Protein AF-A0A953G775-F1 (afdb_monomer_lite)

Secondary structure (DSSP, 8-state):
--SHHHHHHHHHHH----------------------------------------THHHHHTHHHHHHHHHHHHHTT-HHHHHHHHHHHHTS-TT-TTHHHHHHHHHHHHS------------------------------------PPP---------SSPPHHHHHHHHHHHHHHHHHHHHTT-HHHHHHHHHHHHHHHH--TT--HHHHHHHHHHHHHHHHHHHHHIIIIIT-------------------------

Foldseek 3Di:
DPDVVVVVVVVVVPPPPPDDDDDDDDPCPDDDDDDDDDDDPDPPPPPPPPPPDPLVLLVVCLVLLLVLLVLCVVLVCNVVLLCLLVVQLPPCPPQPQQNSNSVSNNVSNPPPPPPV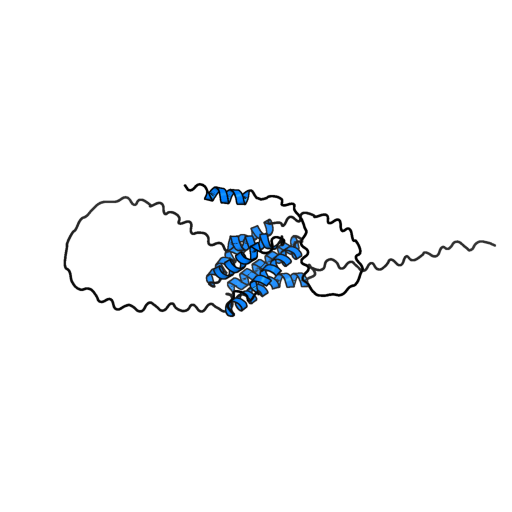PVPPPPPDDDDDDDDDDDDDDDDDDDPPPPPPDPPPPPPPRDLERDPSSLVSLLVSLLSVCVVCLVVVNLVSNVVNLVSVLCSLCDCPPDDPSSNSHSNSSSCSNCVNSVVCVVVCSPPPPPPPPPPPPPPPPDPPPPDPDDD

pLDDT: mean 70.75, std 19.39, range [33.06, 97.62]

Radius of gyration: 32.35 Å; chains: 1; bounding box: 84×87×110 Å

Structure (mmCIF, N/CA/C/O backbone):
data_AF-A0A953G775-F1
#
_entry.id   AF-A0A953G775-F1
#
loop_
_atom_site.group_PDB
_atom_site.id
_atom_site.type_symbol
_atom_site.label_atom_id
_atom_site.label_alt_id
_atom_site.label_comp_id
_atom_site.label_asym_id
_atom_site.label_entity_id
_atom_site.label_seq_id
_atom_site.pdbx_PDB_ins_code
_atom_site.Cartn_x
_atom_site.Cartn_y
_atom_site.Cartn_z
_atom_site.occupancy
_atom_site.B_iso_or_equiv
_atom_site.auth_seq_id
_atom_site.auth_comp_id
_atom_site.auth_asym_id
_atom_site.auth_atom_id
_atom_site.pdbx_PDB_model_num
ATOM 1 N N . MET A 1 1 ? 13.918 23.713 30.321 1.00 42.44 1 MET A N 1
ATOM 2 C CA . MET A 1 1 ? 14.249 22.309 29.985 1.00 42.44 1 MET A CA 1
ATOM 3 C C . MET A 1 1 ? 13.381 21.796 28.823 1.00 42.44 1 MET A C 1
ATOM 5 O O . MET A 1 1 ? 12.500 20.977 29.033 1.00 42.44 1 MET A O 1
ATOM 9 N N . ARG A 1 2 ? 13.557 22.319 27.596 1.00 40.75 2 ARG A N 1
ATOM 10 C CA . ARG A 1 2 ? 12.787 21.920 26.386 1.00 40.75 2 ARG A CA 1
ATOM 11 C C . ARG A 1 2 ? 13.641 21.976 25.103 1.00 40.75 2 ARG A C 1
ATOM 13 O O . ARG A 1 2 ? 13.147 22.291 24.029 1.00 40.75 2 ARG A O 1
ATOM 20 N N . THR A 1 3 ? 14.937 21.704 25.216 1.00 42.00 3 THR A N 1
ATOM 21 C CA . THR A 1 3 ? 15.893 21.760 24.092 1.00 42.00 3 THR A CA 1
ATOM 22 C C . THR A 1 3 ? 16.384 20.388 23.627 1.00 42.00 3 THR A C 1
ATOM 24 O O . THR A 1 3 ? 17.073 20.314 22.614 1.00 42.00 3 THR A O 1
ATOM 27 N N . ASP A 1 4 ? 15.979 19.297 24.284 1.00 38.78 4 ASP A N 1
ATOM 28 C CA . ASP A 1 4 ? 16.533 17.965 23.990 1.00 38.78 4 ASP A CA 1
ATOM 29 C C . ASP A 1 4 ? 15.700 17.144 22.990 1.00 38.78 4 ASP A C 1
ATOM 31 O O . ASP A 1 4 ? 16.244 16.296 22.287 1.00 38.78 4 ASP A O 1
ATOM 35 N N . ALA A 1 5 ? 14.416 17.466 22.792 1.00 41.34 5 ALA A N 1
ATOM 36 C CA . ALA A 1 5 ? 13.583 16.780 21.795 1.00 41.34 5 ALA A CA 1
ATOM 37 C C . ALA A 1 5 ? 13.911 17.183 20.339 1.00 41.34 5 ALA A C 1
ATOM 39 O O . ALA A 1 5 ? 13.780 16.369 19.426 1.00 41.34 5 ALA A O 1
ATOM 40 N N . LEU A 1 6 ? 14.391 18.413 20.105 1.00 39.84 6 LEU A N 1
ATOM 41 C CA . LEU A 1 6 ? 14.792 18.859 18.762 1.00 39.84 6 LEU A CA 1
ATOM 42 C C . LEU A 1 6 ? 16.159 18.305 18.330 1.00 39.84 6 LEU A C 1
ATOM 44 O O . LEU A 1 6 ? 16.376 18.103 17.138 1.00 39.84 6 LEU A O 1
ATOM 48 N N . LYS A 1 7 ? 17.053 17.985 19.276 1.00 41.88 7 LYS A N 1
ATOM 49 C CA . LYS A 1 7 ? 18.339 17.337 18.966 1.00 41.88 7 LYS A CA 1
ATOM 50 C C . LYS A 1 7 ? 18.158 15.875 18.540 1.00 41.88 7 LYS A C 1
ATOM 52 O O . LYS A 1 7 ? 18.857 15.420 17.642 1.00 41.88 7 LYS A O 1
ATOM 57 N N . LEU A 1 8 ? 17.155 15.177 19.078 1.00 41.53 8 LEU A N 1
ATOM 58 C CA . LEU A 1 8 ? 16.806 13.809 18.667 1.00 41.53 8 LEU A CA 1
ATOM 59 C C . LEU A 1 8 ? 16.243 13.732 17.234 1.00 41.53 8 LEU A C 1
ATOM 61 O O . LEU A 1 8 ? 16.543 12.792 16.502 1.00 41.53 8 LEU A O 1
ATOM 65 N N . LEU A 1 9 ? 15.507 14.755 16.790 1.00 41.19 9 LEU A N 1
ATOM 66 C CA . LEU A 1 9 ? 15.005 14.848 15.411 1.00 41.19 9 LEU A CA 1
ATOM 67 C C . LEU A 1 9 ? 16.079 15.305 14.406 1.00 41.19 9 LEU A C 1
ATOM 69 O O . LEU A 1 9 ? 16.041 14.892 13.246 1.00 41.19 9 LEU A O 1
ATOM 73 N N . PHE A 1 10 ? 17.078 16.078 14.844 1.00 41.41 10 PHE A N 1
ATOM 74 C CA . PHE A 1 10 ? 18.224 16.439 14.001 1.00 41.41 10 PHE A CA 1
ATOM 75 C C . PHE A 1 10 ? 19.223 15.272 13.840 1.00 41.41 10 PHE A C 1
ATOM 77 O O . PHE A 1 10 ? 19.755 15.070 12.752 1.00 41.41 10 PHE A O 1
ATOM 84 N N . CYS A 1 11 ? 19.385 14.402 14.847 1.00 36.09 11 CYS A N 1
ATOM 85 C CA . CYS A 1 11 ? 20.187 13.174 14.714 1.00 36.09 11 CYS A CA 1
ATOM 86 C C . CYS A 1 11 ? 19.593 12.154 13.721 1.00 36.09 11 CYS A C 1
ATOM 88 O O . CYS A 1 11 ? 20.338 11.452 13.040 1.00 36.09 11 CYS A O 1
ATOM 90 N N . LEU A 1 12 ? 18.265 12.108 13.556 1.00 38.78 12 LEU A N 1
ATOM 91 C CA . LEU A 1 12 ? 17.605 11.214 12.590 1.00 38.78 12 LEU A CA 1
ATOM 92 C C . LEU A 1 12 ? 17.719 11.675 11.124 1.00 38.78 12 LEU A C 1
ATOM 94 O O . LEU A 1 12 ? 17.449 10.886 10.220 1.00 38.78 12 LEU A O 1
ATOM 98 N N . SER A 1 13 ? 18.136 12.921 10.873 1.00 36.28 13 SER A N 1
ATOM 99 C CA . SER A 1 13 ? 18.383 13.443 9.516 1.00 36.28 13 SER A CA 1
ATOM 100 C C . SER A 1 13 ? 19.864 13.433 9.110 1.00 36.28 13 SER A C 1
ATOM 102 O O . SER A 1 13 ? 20.158 13.548 7.923 1.00 36.28 13 SER A O 1
ATOM 104 N N . ALA A 1 14 ? 20.786 13.195 10.052 1.00 35.97 14 ALA A N 1
ATOM 105 C CA . ALA A 1 14 ? 22.223 13.062 9.786 1.00 35.97 14 ALA A CA 1
ATOM 106 C C . ALA A 1 14 ? 22.707 11.605 9.629 1.00 35.97 14 ALA A C 1
ATOM 108 O O . ALA A 1 14 ? 23.808 11.377 9.135 1.00 35.97 14 ALA A O 1
ATOM 109 N N . LEU A 1 15 ? 21.884 10.600 9.957 1.00 39.25 15 LEU A N 1
ATOM 110 C CA . LEU A 1 15 ? 22.195 9.184 9.718 1.00 39.25 15 LEU A CA 1
ATOM 111 C C . LEU A 1 15 ? 21.725 8.707 8.328 1.00 39.25 15 LEU A C 1
ATOM 113 O O . LEU A 1 15 ? 21.160 7.630 8.169 1.00 39.25 15 LEU A O 1
ATOM 117 N N . CYS A 1 16 ? 22.034 9.490 7.292 1.00 42.50 16 CYS A N 1
ATOM 118 C CA . CYS A 1 16 ? 22.417 8.931 5.993 1.00 42.50 16 CYS A CA 1
ATOM 119 C C . CYS A 1 16 ? 23.867 8.431 6.117 1.00 42.50 16 CYS A C 1
ATOM 121 O O . CYS A 1 16 ? 24.782 8.962 5.494 1.00 42.50 16 CYS A O 1
ATOM 123 N N . VAL A 1 17 ? 24.094 7.433 6.975 1.00 33.06 17 VAL A N 1
ATOM 124 C CA . VAL A 1 17 ? 25.370 6.715 7.019 1.00 33.06 17 VAL A CA 1
ATOM 125 C C . VAL A 1 17 ? 25.321 5.663 5.913 1.00 33.06 17 VAL A C 1
ATOM 127 O O . VAL A 1 17 ? 24.368 4.880 5.870 1.00 33.06 17 VAL A O 1
ATOM 130 N N . PRO A 1 18 ? 26.306 5.610 5.001 1.00 40.19 18 PRO A N 1
ATOM 131 C CA . PRO A 1 18 ? 26.423 4.504 4.069 1.00 40.19 18 PRO A CA 1
ATOM 132 C C . PRO A 1 18 ? 26.849 3.274 4.874 1.00 40.19 18 PRO A C 1
ATOM 134 O O . PRO A 1 18 ? 28.036 3.066 5.112 1.00 40.19 18 PRO A O 1
ATOM 137 N N . ALA A 1 19 ? 25.891 2.464 5.319 1.00 37.97 19 ALA A N 1
ATOM 138 C CA . ALA A 1 19 ? 26.192 1.180 5.931 1.00 37.97 19 ALA A CA 1
ATOM 139 C C . ALA A 1 19 ? 26.750 0.235 4.850 1.00 37.97 19 ALA A C 1
ATOM 141 O O . ALA A 1 19 ? 26.014 -0.419 4.118 1.00 37.97 19 ALA A O 1
ATOM 142 N N . ARG A 1 20 ? 28.083 0.219 4.719 1.00 49.34 20 ARG A N 1
ATOM 143 C CA . ARG A 1 20 ? 28.823 -1.039 4.561 1.00 49.34 20 ARG A CA 1
ATOM 144 C C . ARG A 1 20 ? 28.510 -1.873 5.804 1.00 49.34 20 ARG A C 1
ATOM 146 O O . ARG A 1 20 ? 28.680 -1.318 6.884 1.00 49.34 20 ARG A O 1
ATOM 153 N N . LEU A 1 21 ? 28.106 -3.137 5.651 1.00 37.81 21 LEU A N 1
ATOM 154 C CA . LEU A 1 21 ? 28.566 -4.284 6.456 1.00 37.81 21 LEU A CA 1
ATOM 155 C C . LEU A 1 21 ? 27.693 -5.532 6.220 1.00 37.81 21 LEU A C 1
ATOM 157 O O . LEU A 1 21 ? 26.498 -5.528 6.494 1.00 37.81 21 LEU A O 1
ATOM 161 N N . HIS A 1 22 ? 28.394 -6.576 5.771 1.00 37.50 22 HIS A N 1
ATOM 162 C CA . HIS A 1 22 ? 28.254 -8.002 6.073 1.00 37.50 22 HIS A CA 1
ATOM 163 C C . HIS A 1 22 ? 26.921 -8.711 5.802 1.00 37.50 22 HIS A C 1
ATOM 165 O O . HIS A 1 22 ? 26.005 -8.757 6.623 1.00 37.50 22 HIS A O 1
ATOM 171 N N . ALA A 1 23 ? 26.920 -9.413 4.670 1.00 43.19 23 ALA A N 1
ATOM 172 C CA . ALA A 1 23 ? 26.251 -10.691 4.530 1.00 43.19 23 ALA A CA 1
ATOM 173 C C . ALA A 1 23 ? 26.958 -11.733 5.411 1.00 43.19 23 ALA A C 1
ATOM 175 O O . ALA A 1 23 ? 28.140 -11.979 5.230 1.00 43.19 23 ALA A O 1
ATOM 176 N N . ASP A 1 24 ? 26.223 -12.293 6.365 1.00 38.34 24 ASP A N 1
ATOM 177 C CA . ASP A 1 24 ? 26.317 -13.692 6.790 1.00 38.34 24 ASP A CA 1
ATOM 178 C C . ASP A 1 24 ? 25.058 -13.983 7.607 1.00 38.34 24 ASP A C 1
ATOM 180 O O . ASP A 1 24 ? 24.984 -13.774 8.816 1.00 38.34 24 ASP A O 1
ATOM 184 N N . PHE A 1 25 ? 23.992 -14.389 6.923 1.00 34.81 25 PHE A N 1
ATOM 185 C CA . PHE A 1 25 ? 22.880 -15.048 7.594 1.00 34.81 25 PHE A CA 1
ATOM 186 C C . PHE A 1 25 ? 22.291 -16.068 6.635 1.00 34.81 25 PHE A C 1
ATOM 188 O O . PHE A 1 25 ? 21.530 -15.726 5.732 1.00 34.81 25 PHE A O 1
ATOM 195 N N . ASN A 1 26 ? 22.699 -17.312 6.848 1.00 38.59 26 ASN A N 1
ATOM 196 C CA . ASN A 1 26 ? 22.142 -18.507 6.249 1.00 38.59 26 ASN A CA 1
ATOM 197 C C . ASN A 1 26 ? 20.968 -18.969 7.135 1.00 38.59 26 ASN A C 1
ATOM 199 O O . ASN A 1 26 ? 21.221 -19.471 8.233 1.00 38.59 26 ASN A O 1
ATOM 203 N N . PRO A 1 27 ? 19.691 -18.776 6.746 1.00 41.91 27 PRO A N 1
ATOM 204 C CA . PRO A 1 27 ? 18.583 -19.371 7.469 1.00 41.91 27 PRO A CA 1
ATOM 205 C C . PRO A 1 27 ? 18.453 -20.824 7.008 1.00 41.91 27 PRO A C 1
ATOM 207 O O . PRO A 1 27 ? 17.630 -21.150 6.156 1.00 41.91 27 PRO A O 1
ATOM 210 N N . ASN A 1 28 ? 19.284 -21.700 7.569 1.00 34.06 28 ASN A N 1
ATOM 211 C CA . ASN A 1 28 ? 19.106 -23.137 7.428 1.00 34.06 28 ASN A CA 1
ATOM 212 C C . ASN A 1 28 ? 17.899 -23.540 8.293 1.00 34.06 28 ASN A C 1
ATOM 214 O O . ASN A 1 28 ? 18.032 -23.840 9.480 1.00 34.06 28 ASN A O 1
ATOM 218 N N . PHE A 1 29 ? 16.696 -23.436 7.722 1.00 40.19 29 PHE A N 1
ATOM 219 C CA . PHE A 1 29 ? 15.500 -24.050 8.286 1.00 40.19 29 PHE A CA 1
ATOM 220 C C . PHE A 1 29 ? 15.658 -25.558 8.116 1.00 40.19 29 PHE A C 1
ATOM 222 O O . PHE A 1 29 ? 15.661 -26.065 6.997 1.00 40.19 29 PHE A O 1
ATOM 229 N N . GLY A 1 30 ? 15.845 -26.248 9.241 1.00 41.59 30 GLY A N 1
ATOM 230 C CA . GLY A 1 30 ? 16.015 -27.691 9.286 1.00 41.59 30 GLY A CA 1
ATOM 231 C C . GLY A 1 30 ? 14.899 -28.405 8.532 1.00 41.59 30 GLY A C 1
ATOM 232 O O . GLY A 1 30 ? 13.722 -28.309 8.873 1.00 41.59 30 GLY A O 1
ATOM 233 N N . SER A 1 31 ? 15.290 -29.128 7.496 1.00 42.75 31 SER A N 1
ATOM 234 C CA . SER A 1 31 ? 14.558 -30.273 6.982 1.00 42.75 31 SER A CA 1
ATOM 235 C C . SER A 1 31 ? 15.590 -31.364 6.771 1.00 42.75 31 SER A C 1
ATOM 237 O O . SER A 1 31 ? 16.603 -31.165 6.099 1.00 42.75 31 SER A O 1
ATOM 239 N N . ASP A 1 32 ? 15.369 -32.464 7.474 1.00 43.72 32 ASP A N 1
ATOM 240 C CA . ASP A 1 32 ? 16.229 -33.627 7.533 1.00 43.72 32 ASP A CA 1
ATOM 241 C C . ASP A 1 32 ? 16.656 -34.146 6.150 1.00 43.72 32 ASP A C 1
ATOM 243 O O . ASP A 1 32 ? 15.847 -34.334 5.248 1.00 43.72 32 ASP A O 1
ATOM 247 N N . GLN A 1 33 ? 17.964 -34.399 6.058 1.00 47.88 33 GLN A N 1
ATOM 248 C CA . GLN A 1 33 ? 18.637 -35.478 5.329 1.00 47.88 33 GLN A CA 1
ATOM 249 C C . GLN A 1 33 ? 18.151 -35.820 3.912 1.00 47.88 33 GLN A C 1
ATOM 251 O O . GLN A 1 33 ? 17.272 -36.649 3.737 1.00 47.88 33 GLN A O 1
ATOM 256 N N . HIS A 1 34 ? 18.925 -35.395 2.909 1.00 46.25 34 HIS A N 1
ATOM 257 C CA . HIS A 1 34 ? 19.472 -36.345 1.934 1.00 46.25 34 HIS A CA 1
ATOM 258 C C . HIS A 1 34 ? 20.877 -35.913 1.504 1.00 46.25 34 HIS A C 1
ATOM 260 O O . HIS A 1 34 ? 21.096 -34.825 0.975 1.00 46.25 34 HIS A O 1
ATOM 266 N N . ALA A 1 35 ? 21.842 -36.788 1.785 1.00 49.84 35 ALA A N 1
ATOM 267 C CA . ALA A 1 35 ? 23.227 -36.669 1.368 1.00 49.84 35 ALA A CA 1
ATOM 268 C C . ALA A 1 35 ? 23.335 -36.813 -0.158 1.00 49.84 35 ALA A C 1
ATOM 270 O O . ALA A 1 35 ? 22.948 -37.834 -0.722 1.00 49.84 35 ALA A O 1
ATOM 271 N N . GLY A 1 36 ? 23.898 -35.800 -0.809 1.00 47.09 36 GLY A N 1
ATOM 272 C CA . GLY A 1 36 ? 24.260 -35.815 -2.222 1.00 47.09 36 GLY A CA 1
ATOM 273 C C . GLY A 1 36 ? 25.387 -34.820 -2.448 1.00 47.09 36 GLY A C 1
ATOM 274 O O . GLY A 1 36 ? 25.152 -33.625 -2.590 1.00 47.09 36 GLY A O 1
ATOM 275 N N . ALA A 1 37 ? 26.620 -35.316 -2.378 1.00 50.59 37 ALA A N 1
ATOM 276 C CA . ALA A 1 37 ? 27.842 -34.547 -2.540 1.00 50.59 37 ALA A CA 1
ATOM 277 C C . ALA A 1 37 ? 27.967 -33.992 -3.969 1.00 50.59 37 ALA A C 1
ATOM 279 O O . ALA A 1 37 ? 27.856 -34.733 -4.942 1.00 50.59 37 ALA A O 1
ATOM 280 N N . GLY A 1 38 ? 28.233 -32.690 -4.072 1.00 46.88 38 GLY A N 1
ATOM 281 C CA . GLY A 1 38 ? 28.454 -31.994 -5.338 1.00 46.88 38 GLY A CA 1
ATOM 282 C C . GLY A 1 38 ? 28.538 -30.480 -5.158 1.00 46.88 38 GLY A C 1
ATOM 283 O O . GLY A 1 38 ? 27.823 -29.744 -5.825 1.00 46.88 38 GLY A O 1
ATOM 284 N N . GLN A 1 39 ? 29.358 -29.998 -4.216 1.00 45.75 39 GLN A N 1
ATOM 285 C CA . GLN A 1 39 ? 29.624 -28.562 -4.079 1.00 45.75 39 GLN A CA 1
ATOM 286 C C . GLN A 1 39 ? 30.555 -28.107 -5.209 1.00 45.75 39 GLN A C 1
ATOM 288 O O . GLN A 1 39 ? 31.775 -28.195 -5.103 1.00 45.75 39 GLN A O 1
ATOM 293 N N . SER A 1 40 ? 29.968 -27.622 -6.305 1.00 44.22 40 SER A N 1
ATOM 294 C CA . SER A 1 40 ? 30.677 -26.799 -7.281 1.00 44.22 40 SER A CA 1
ATOM 295 C C . SER A 1 40 ? 30.957 -25.438 -6.650 1.00 44.22 40 SER A C 1
ATOM 297 O O . SER A 1 40 ? 30.044 -24.644 -6.413 1.00 44.22 40 SER A O 1
ATOM 299 N N . GLN A 1 41 ? 32.227 -25.198 -6.359 1.00 47.44 41 GLN A N 1
ATOM 300 C CA . GLN A 1 41 ? 32.770 -23.930 -5.901 1.00 47.44 41 GLN A CA 1
ATOM 301 C C . GLN A 1 41 ? 32.684 -22.915 -7.053 1.00 47.44 41 GLN A C 1
ATOM 303 O O . GLN A 1 41 ? 33.598 -22.778 -7.857 1.00 47.44 41 GLN A O 1
ATOM 308 N N . PHE A 1 42 ? 31.528 -22.264 -7.193 1.00 42.88 42 PHE A N 1
ATOM 309 C CA . PHE A 1 42 ? 31.386 -21.070 -8.019 1.00 42.88 42 PHE A CA 1
ATOM 310 C C . PHE A 1 42 ? 31.806 -19.883 -7.153 1.00 42.88 42 PHE A C 1
ATOM 312 O O . PHE A 1 42 ? 31.019 -19.399 -6.336 1.00 42.88 42 PHE A O 1
ATOM 319 N N . ASP A 1 43 ? 33.048 -19.429 -7.322 1.00 41.72 43 ASP A N 1
ATOM 320 C CA . ASP A 1 43 ? 33.517 -18.133 -6.831 1.00 41.72 43 ASP A CA 1
ATOM 321 C C . ASP A 1 43 ? 32.739 -17.025 -7.562 1.00 41.72 43 ASP A C 1
ATOM 323 O O . ASP A 1 43 ? 33.182 -16.435 -8.545 1.00 41.72 43 ASP A O 1
ATOM 327 N N . SER A 1 44 ? 31.504 -16.786 -7.117 1.00 47.78 44 SER A N 1
ATOM 328 C CA . SER A 1 44 ? 30.709 -15.637 -7.531 1.00 47.78 44 SER A CA 1
ATOM 329 C C . SER A 1 44 ? 31.254 -14.420 -6.804 1.00 47.78 44 SER A C 1
ATOM 331 O O . SER A 1 44 ? 30.822 -14.078 -5.704 1.00 47.78 44 SER A O 1
ATOM 333 N N . GLU A 1 45 ? 32.230 -13.772 -7.433 1.00 51.94 45 GLU A N 1
ATOM 334 C CA . GLU A 1 45 ? 32.683 -12.429 -7.099 1.00 51.94 45 GLU A CA 1
ATOM 335 C C . GLU A 1 45 ? 31.497 -11.467 -7.312 1.00 51.94 45 GLU A C 1
ATOM 337 O O . GLU A 1 45 ? 31.308 -10.854 -8.365 1.00 51.94 45 GLU A O 1
ATOM 342 N N . HIS A 1 46 ? 30.600 -11.415 -6.323 1.00 47.66 46 HIS A N 1
ATOM 343 C CA . HIS A 1 46 ? 29.445 -10.534 -6.312 1.00 47.66 46 HIS A CA 1
ATOM 344 C C . HIS A 1 46 ? 29.945 -9.096 -6.214 1.00 47.66 46 HIS A C 1
ATOM 346 O O . HIS A 1 46 ? 30.144 -8.543 -5.133 1.00 47.66 46 HIS A O 1
ATOM 352 N N . VAL A 1 47 ? 30.124 -8.464 -7.371 1.00 50.53 47 VAL A N 1
ATOM 353 C CA . VAL A 1 47 ? 30.218 -7.012 -7.475 1.00 50.53 47 VAL A CA 1
ATOM 354 C C . VAL A 1 47 ? 28.889 -6.450 -6.968 1.00 50.53 47 VAL A C 1
ATOM 356 O O . VAL A 1 47 ? 27.921 -6.336 -7.723 1.00 50.53 47 VAL A O 1
ATOM 359 N N . GLU A 1 48 ? 28.826 -6.125 -5.673 1.00 54.62 48 GLU A N 1
ATOM 360 C CA . GLU A 1 48 ? 27.715 -5.419 -5.034 1.00 54.62 48 GLU A CA 1
ATOM 361 C C . GLU A 1 48 ? 27.567 -4.036 -5.680 1.00 54.62 48 GLU A C 1
ATOM 363 O O . GLU A 1 48 ? 28.048 -3.004 -5.196 1.00 54.62 48 GLU A O 1
ATOM 368 N N . LYS A 1 49 ? 26.884 -3.984 -6.823 1.00 59.00 49 LYS A N 1
ATOM 369 C CA . LYS A 1 49 ? 26.416 -2.725 -7.382 1.00 59.00 49 LYS A CA 1
ATOM 370 C C . LYS A 1 49 ? 25.411 -2.169 -6.384 1.00 59.00 49 LYS A C 1
ATOM 372 O O . LYS A 1 49 ? 24.329 -2.718 -6.213 1.00 59.00 49 LYS A O 1
ATOM 377 N N . LYS A 1 50 ? 25.771 -1.070 -5.715 1.00 61.84 50 LYS A N 1
ATOM 378 C CA . LYS A 1 50 ? 24.869 -0.319 -4.832 1.00 61.84 50 LYS A CA 1
ATOM 379 C C . LYS A 1 50 ? 23.649 0.137 -5.632 1.00 61.84 50 LYS A C 1
ATOM 381 O O . LYS A 1 50 ? 23.675 1.200 -6.256 1.00 61.84 50 LYS A O 1
ATOM 386 N N . VAL A 1 51 ? 22.584 -0.659 -5.613 1.00 59.66 51 VAL A N 1
ATOM 387 C CA . VAL A 1 51 ? 21.305 -0.306 -6.226 1.00 59.66 51 VAL A CA 1
ATOM 388 C C . VAL A 1 51 ? 20.723 0.843 -5.412 1.00 59.66 51 VAL A C 1
ATOM 390 O O . VAL A 1 51 ? 20.218 0.670 -4.304 1.00 59.66 51 VAL A O 1
ATOM 393 N N . LYS A 1 52 ? 20.842 2.064 -5.936 1.00 64.12 52 LYS A N 1
ATOM 394 C CA . LYS A 1 52 ? 20.201 3.234 -5.336 1.00 64.12 52 LYS A CA 1
ATOM 395 C C . LYS A 1 52 ? 18.709 3.144 -5.636 1.00 64.12 52 LYS A C 1
ATOM 397 O O . LYS A 1 52 ? 18.278 3.462 -6.744 1.00 64.12 52 LYS A O 1
ATOM 402 N N . PHE A 1 53 ? 17.921 2.737 -4.643 1.00 65.19 53 PHE A N 1
ATOM 403 C CA . PHE A 1 53 ? 16.471 2.873 -4.718 1.00 65.19 53 PHE A CA 1
ATOM 404 C C . PHE A 1 53 ? 16.144 4.350 -4.945 1.00 65.19 53 PHE A C 1
ATOM 406 O O . PHE A 1 53 ? 16.501 5.209 -4.128 1.00 65.19 53 PHE A O 1
ATOM 413 N N . LYS A 1 54 ? 15.503 4.679 -6.072 1.00 66.25 54 LYS A N 1
ATOM 414 C CA . LYS A 1 54 ? 15.108 6.059 -6.359 1.00 66.25 54 LYS A CA 1
ATOM 415 C C . LYS A 1 54 ? 13.908 6.382 -5.473 1.00 66.25 54 LYS A C 1
ATOM 417 O O . LYS A 1 54 ? 12.766 6.328 -5.912 1.00 66.25 54 LYS A O 1
ATOM 422 N N . SER A 1 55 ? 14.187 6.791 -4.232 1.00 66.12 55 SER A N 1
ATOM 423 C CA . SER A 1 55 ? 13.211 7.333 -3.264 1.00 66.12 55 SER A CA 1
ATOM 424 C C . SER A 1 55 ? 12.274 8.385 -3.891 1.00 66.12 55 SER A C 1
ATOM 426 O O . SER A 1 55 ? 11.123 8.547 -3.491 1.00 66.12 55 SER A O 1
ATOM 428 N N . VAL A 1 56 ? 12.744 9.032 -4.961 1.00 67.94 56 VAL A N 1
ATOM 429 C CA . VAL A 1 56 ? 11.999 9.951 -5.823 1.00 67.94 56 VAL A CA 1
ATOM 430 C C . VAL A 1 56 ? 10.651 9.394 -6.306 1.00 67.94 56 VAL A C 1
ATOM 432 O O . VAL A 1 56 ? 9.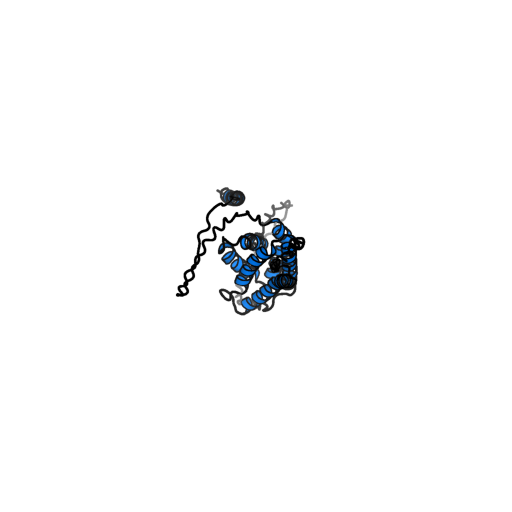715 10.178 -6.419 1.00 67.94 56 VAL A O 1
ATOM 435 N N . MET A 1 57 ? 10.512 8.094 -6.596 1.00 74.94 57 MET A N 1
ATOM 436 C CA . MET A 1 57 ? 9.238 7.552 -7.103 1.00 74.94 57 MET A CA 1
ATOM 437 C C . MET A 1 57 ? 8.154 7.566 -6.027 1.00 74.94 57 MET A C 1
ATOM 439 O O . MET A 1 57 ? 7.074 8.115 -6.224 1.00 74.94 57 MET A O 1
ATOM 443 N N . ILE A 1 58 ? 8.484 7.050 -4.846 1.00 76.62 58 ILE A N 1
ATOM 444 C CA . ILE A 1 58 ? 7.538 6.955 -3.736 1.00 76.62 58 ILE A CA 1
ATOM 445 C C . ILE A 1 58 ? 7.226 8.346 -3.164 1.00 76.62 58 ILE A C 1
ATOM 447 O O . ILE A 1 58 ? 6.079 8.638 -2.830 1.00 76.62 58 ILE A O 1
ATOM 451 N N . GLY A 1 59 ? 8.212 9.251 -3.142 1.00 79.69 59 GLY A N 1
ATOM 452 C CA . GLY A 1 59 ? 8.009 10.635 -2.709 1.00 79.69 59 GLY A CA 1
ATOM 453 C C . GLY A 1 59 ? 6.970 11.398 -3.541 1.00 79.69 59 GLY A C 1
ATOM 454 O O . GLY A 1 59 ? 6.192 12.167 -2.979 1.00 79.69 59 GLY A O 1
ATOM 455 N N . ARG A 1 60 ? 6.895 11.155 -4.860 1.00 85.31 60 ARG A N 1
ATOM 456 C CA . ARG A 1 60 ? 5.895 11.799 -5.738 1.00 85.31 60 ARG A CA 1
ATOM 457 C C . ARG A 1 60 ? 4.462 11.369 -5.432 1.00 85.31 60 ARG A C 1
ATOM 459 O O . ARG A 1 60 ? 3.545 12.139 -5.682 1.00 85.31 60 ARG A O 1
ATOM 466 N N . ARG A 1 61 ? 4.277 10.167 -4.883 1.00 87.44 61 ARG A N 1
ATOM 467 C CA . ARG A 1 61 ? 2.963 9.580 -4.573 1.00 87.44 61 ARG A CA 1
ATOM 468 C C . ARG A 1 61 ? 2.508 9.845 -3.143 1.00 87.44 61 ARG A C 1
ATOM 470 O O . ARG A 1 61 ? 1.476 9.338 -2.721 1.00 87.44 61 ARG A O 1
ATOM 477 N N . HIS A 1 62 ? 3.242 10.657 -2.380 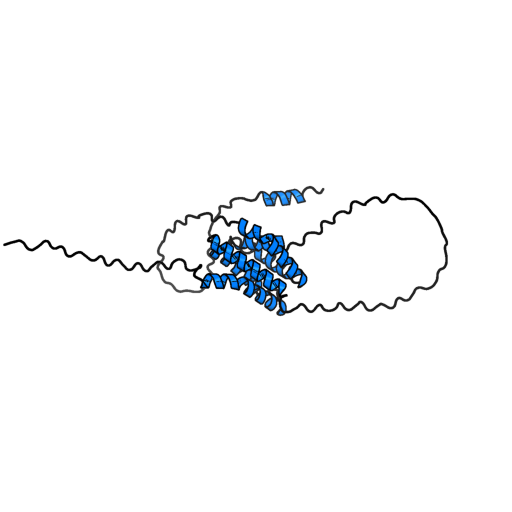1.00 89.12 62 HIS A N 1
ATOM 478 C CA . HIS A 1 62 ? 2.894 10.954 -0.991 1.00 89.12 62 HIS A CA 1
ATOM 479 C C . HIS A 1 62 ? 1.467 11.514 -0.842 1.00 89.12 62 HIS A C 1
ATOM 481 O O . HIS A 1 62 ? 0.772 11.166 0.109 1.00 89.12 62 HIS A O 1
ATOM 487 N N . SER A 1 63 ? 0.999 12.351 -1.777 1.00 90.56 63 SER A N 1
ATOM 488 C CA . SER A 1 63 ? -0.387 12.847 -1.777 1.00 90.56 63 SER A CA 1
ATOM 489 C C . SER A 1 63 ? -1.415 11.724 -1.874 1.00 90.56 63 SER A C 1
ATOM 491 O O . SER A 1 63 ? -2.430 11.780 -1.183 1.00 90.56 63 SER A O 1
ATOM 493 N N . ASP A 1 64 ? -1.134 10.707 -2.686 1.00 91.00 64 ASP A N 1
ATOM 494 C CA . ASP A 1 64 ? -2.029 9.581 -2.943 1.00 91.00 64 ASP A CA 1
ATOM 495 C C . ASP A 1 64 ? -2.107 8.681 -1.706 1.00 91.00 64 ASP A C 1
ATOM 497 O O . ASP A 1 64 ? -3.202 8.330 -1.272 1.00 91.00 64 ASP A O 1
ATOM 501 N N . PHE A 1 65 ? -0.965 8.418 -1.054 1.00 90.44 65 PHE A N 1
ATOM 502 C CA . PHE A 1 65 ? -0.940 7.736 0.243 1.00 90.44 65 PHE A CA 1
ATOM 503 C C . PHE A 1 65 ? -1.726 8.511 1.308 1.00 90.44 65 PHE A C 1
ATOM 505 O O . PHE A 1 65 ? -2.535 7.921 2.014 1.00 90.44 65 PHE A O 1
ATOM 512 N N . VAL A 1 66 ? -1.554 9.836 1.410 1.00 91.25 66 VAL A N 1
ATOM 513 C CA . VAL A 1 66 ? -2.305 10.658 2.383 1.00 91.25 66 VAL A CA 1
ATOM 514 C C . VAL A 1 66 ? -3.805 10.582 2.117 1.00 91.25 66 VAL A C 1
ATOM 516 O O . VAL A 1 66 ? -4.606 10.515 3.048 1.00 91.25 66 VAL A O 1
ATOM 519 N N . ALA A 1 67 ? -4.194 10.627 0.847 1.00 91.50 67 ALA A N 1
ATOM 520 C CA . ALA A 1 67 ? -5.586 10.571 0.452 1.00 91.50 67 ALA A CA 1
ATOM 521 C C . ALA A 1 67 ? -6.186 9.181 0.757 1.00 91.50 67 ALA A C 1
ATOM 523 O O . ALA A 1 67 ? -7.295 9.109 1.283 1.00 91.50 67 ALA A O 1
ATOM 524 N N . LEU A 1 68 ? -5.425 8.104 0.544 1.00 91.44 68 LEU A N 1
ATOM 525 C CA . LEU A 1 68 ? -5.810 6.744 0.921 1.00 91.44 68 LEU A CA 1
ATOM 526 C C . LEU A 1 68 ? -5.945 6.574 2.442 1.00 91.44 68 LEU A C 1
ATOM 528 O O . LEU A 1 68 ? -6.953 6.047 2.904 1.00 91.44 68 LEU A O 1
ATOM 532 N N . CYS A 1 69 ? -4.992 7.076 3.234 1.00 91.38 69 CYS A N 1
ATOM 533 C CA . CYS A 1 69 ? -5.074 7.038 4.699 1.00 91.38 69 CYS A CA 1
ATOM 534 C C . CYS A 1 69 ? -6.329 7.763 5.216 1.00 91.38 69 CYS A C 1
ATOM 536 O O . CYS A 1 69 ? -6.993 7.275 6.125 1.00 91.38 69 CYS A O 1
ATOM 538 N N . LYS A 1 70 ? -6.702 8.899 4.608 1.00 91.31 70 LYS A N 1
ATOM 539 C CA . LYS A 1 70 ? -7.952 9.602 4.942 1.00 91.31 70 LYS A CA 1
ATOM 540 C C . LYS A 1 70 ? -9.193 8.781 4.605 1.00 91.31 70 LYS A C 1
ATOM 542 O O . LYS A 1 70 ? -10.132 8.785 5.388 1.00 91.31 70 LYS A O 1
ATOM 547 N N . ALA A 1 71 ? -9.210 8.096 3.463 1.00 90.12 71 ALA A N 1
ATOM 548 C CA . ALA A 1 71 ? -10.334 7.241 3.089 1.00 90.12 71 ALA A CA 1
ATOM 549 C C . ALA A 1 71 ? -10.483 6.057 4.063 1.00 90.12 71 ALA A C 1
ATOM 551 O O . ALA A 1 71 ? -11.577 5.781 4.533 1.00 90.12 71 ALA A O 1
ATOM 552 N N . LEU A 1 72 ? -9.372 5.438 4.469 1.00 89.38 72 LEU A N 1
ATOM 553 C CA . LEU A 1 72 ? -9.360 4.376 5.485 1.00 89.38 72 LEU A CA 1
ATOM 554 C C . LEU A 1 72 ? -9.789 4.858 6.878 1.00 89.38 72 LEU A C 1
ATOM 556 O O . LEU A 1 72 ? -10.371 4.097 7.652 1.00 89.38 72 LEU A O 1
ATOM 560 N N . GLN A 1 73 ? -9.512 6.122 7.199 1.00 89.81 73 GLN A N 1
ATOM 561 C CA . GLN A 1 73 ? -9.974 6.748 8.435 1.00 89.81 73 GLN A CA 1
ATOM 562 C C . GLN A 1 73 ? -11.498 6.925 8.446 1.00 89.81 73 GLN A C 1
ATOM 564 O O . GLN A 1 73 ? -12.117 6.734 9.490 1.00 89.81 73 GLN A O 1
ATOM 569 N N . LEU A 1 74 ? -12.116 7.230 7.298 1.00 87.81 74 LEU A N 1
ATOM 570 C CA . LEU A 1 74 ? -13.581 7.269 7.178 1.00 87.81 74 LEU A CA 1
ATOM 571 C C . LEU A 1 74 ? -14.210 5.890 7.432 1.00 87.81 74 LEU A C 1
ATOM 573 O O . LEU A 1 74 ? -15.288 5.816 8.015 1.00 87.81 74 LEU A O 1
ATOM 577 N N . ASP A 1 75 ? -13.499 4.815 7.087 1.00 85.00 75 ASP A N 1
ATOM 578 C CA . ASP A 1 75 ? -13.912 3.433 7.361 1.00 85.00 75 ASP A CA 1
ATOM 579 C C . ASP A 1 75 ? -13.632 2.994 8.820 1.00 85.00 75 ASP A C 1
ATOM 581 O O . ASP A 1 75 ? -14.016 1.895 9.230 1.00 85.00 75 ASP A O 1
ATOM 585 N N . GLY A 1 76 ? -12.960 3.824 9.632 1.00 86.00 76 GLY A N 1
ATOM 586 C CA . GLY A 1 76 ? -12.592 3.502 11.018 1.00 86.00 76 GLY A CA 1
ATOM 587 C C . GLY A 1 76 ? -11.583 2.351 11.133 1.00 86.00 76 GLY A C 1
ATOM 588 O O . GLY A 1 76 ? -11.642 1.546 12.075 1.00 86.00 76 GLY A O 1
ATOM 589 N N . ARG A 1 77 ? -10.702 2.221 10.132 1.00 84.81 77 ARG A N 1
ATOM 590 C CA . ARG A 1 77 ? -9.693 1.150 10.006 1.00 84.81 77 ARG A CA 1
ATOM 591 C C . ARG A 1 77 ? -8.252 1.673 9.958 1.00 84.81 77 ARG A C 1
ATOM 593 O O . ARG A 1 77 ? -7.324 0.872 9.866 1.00 84.81 77 ARG A O 1
ATOM 600 N N . ASP A 1 78 ? -8.041 2.984 10.032 1.00 84.38 78 ASP A N 1
ATOM 601 C CA . ASP A 1 78 ? -6.719 3.614 9.944 1.00 84.38 78 ASP A CA 1
ATOM 602 C C . ASP A 1 78 ? -5.780 3.192 11.080 1.00 84.38 78 ASP A C 1
ATOM 604 O O . ASP A 1 78 ? -4.632 2.839 10.815 1.00 84.38 78 ASP A O 1
ATOM 608 N N . GLU A 1 79 ? -6.264 3.149 12.323 1.00 83.00 79 GLU A N 1
ATOM 609 C CA . GLU A 1 79 ? -5.447 2.747 13.478 1.00 83.00 79 GLU A CA 1
ATOM 610 C C . GLU A 1 79 ? -4.967 1.295 13.372 1.00 83.00 79 GLU A C 1
ATOM 612 O O . GLU A 1 79 ? -3.785 1.010 13.576 1.00 83.00 79 GLU A O 1
ATOM 617 N N . ALA A 1 80 ? -5.868 0.381 12.997 1.00 81.56 80 ALA A N 1
ATOM 618 C CA . ALA A 1 80 ? -5.546 -1.034 12.834 1.00 81.56 80 ALA A CA 1
ATOM 619 C C . ALA A 1 80 ? -4.504 -1.234 11.728 1.00 81.56 80 ALA A C 1
ATOM 621 O O . ALA A 1 80 ? -3.542 -1.980 11.913 1.00 81.56 80 ALA A O 1
ATOM 622 N N . LEU A 1 81 ? -4.649 -0.527 10.604 1.00 80.81 81 LEU A N 1
ATOM 623 C CA . LEU A 1 81 ? -3.670 -0.592 9.528 1.00 80.81 81 LEU A CA 1
ATOM 624 C C . LEU A 1 81 ? -2.332 0.044 9.925 1.00 80.81 81 LEU A C 1
ATOM 626 O O . LEU A 1 81 ? -1.284 -0.513 9.606 1.00 80.81 81 LEU A O 1
ATOM 630 N N . SER A 1 82 ? -2.339 1.177 10.633 1.00 81.25 82 SER A N 1
ATOM 631 C CA . SER A 1 82 ? -1.109 1.831 11.093 1.00 81.25 82 SER A CA 1
ATOM 632 C C . SER A 1 82 ? -0.325 0.928 12.041 1.00 81.25 82 SER A C 1
ATOM 634 O O . SER A 1 82 ? 0.872 0.745 11.845 1.00 81.25 82 SER A O 1
ATOM 636 N N . LEU A 1 83 ? -0.996 0.303 13.013 1.00 82.25 83 LEU A N 1
ATOM 637 C CA . LEU A 1 83 ? -0.377 -0.658 13.932 1.00 82.25 83 LEU A CA 1
ATOM 638 C C . LEU A 1 83 ? 0.196 -1.863 13.186 1.00 82.25 83 LEU A C 1
ATOM 640 O O . LEU A 1 83 ? 1.324 -2.283 13.448 1.00 82.25 83 LEU A O 1
ATOM 644 N N . LEU A 1 84 ? -0.565 -2.395 12.227 1.00 78.75 84 LEU A N 1
ATOM 645 C CA . LEU A 1 84 ? -0.151 -3.521 11.400 1.00 78.75 84 LEU A CA 1
ATOM 646 C C . LEU A 1 84 ? 1.105 -3.182 10.580 1.00 78.75 84 LEU A C 1
ATOM 648 O O . LEU A 1 84 ? 2.011 -4.006 10.459 1.00 78.75 84 LEU A O 1
ATOM 652 N N . MET A 1 85 ? 1.181 -1.970 10.031 1.00 77.56 85 MET A N 1
ATOM 653 C CA . MET A 1 85 ? 2.336 -1.523 9.255 1.00 77.56 85 MET A CA 1
ATOM 654 C C . MET A 1 85 ? 3.533 -1.207 10.152 1.00 77.56 85 MET A C 1
ATOM 656 O O . MET A 1 85 ? 4.630 -1.669 9.854 1.00 77.56 85 MET A O 1
ATOM 660 N N . ASP A 1 86 ? 3.348 -0.510 11.273 1.00 77.81 86 ASP A N 1
ATOM 661 C CA . ASP A 1 86 ? 4.433 -0.178 12.205 1.00 77.81 86 ASP A CA 1
ATOM 662 C C . ASP A 1 86 ? 5.062 -1.434 12.821 1.00 77.81 86 ASP A C 1
ATOM 664 O O . ASP A 1 86 ? 6.286 -1.537 12.902 1.00 77.81 86 ASP A O 1
ATOM 668 N N . ALA A 1 87 ? 4.253 -2.438 13.175 1.00 75.81 87 ALA A N 1
ATOM 669 C CA . ALA A 1 87 ? 4.749 -3.699 13.724 1.00 75.81 87 ALA A CA 1
ATOM 670 C C . ALA A 1 87 ? 5.613 -4.496 12.730 1.00 75.81 87 ALA A C 1
ATOM 672 O O . ALA A 1 87 ? 6.426 -5.321 13.148 1.00 75.81 87 ALA A O 1
ATOM 673 N N . ASN A 1 88 ? 5.439 -4.280 11.423 1.00 69.56 88 ASN A N 1
ATOM 674 C CA . ASN A 1 88 ? 6.100 -5.068 10.382 1.00 69.56 88 ASN A CA 1
ATOM 675 C C . ASN A 1 88 ? 7.132 -4.275 9.565 1.00 69.56 88 ASN A C 1
ATOM 677 O O . ASN A 1 88 ? 8.052 -4.879 9.017 1.00 69.56 88 ASN A O 1
ATOM 681 N N . ALA A 1 89 ? 7.066 -2.939 9.556 1.00 64.12 89 ALA A N 1
ATOM 682 C CA . ALA A 1 89 ? 8.006 -2.056 8.860 1.00 64.12 89 ALA A CA 1
ATOM 683 C C . ALA A 1 89 ? 9.460 -2.194 9.334 1.00 64.12 89 ALA A C 1
ATOM 685 O O . ALA A 1 89 ? 10.380 -1.837 8.597 1.00 64.12 89 ALA A O 1
ATOM 686 N N . TYR A 1 90 ? 9.667 -2.736 10.535 1.00 59.81 90 TYR A N 1
ATOM 687 C CA . TYR A 1 90 ? 10.986 -2.918 11.141 1.00 59.81 90 TYR A CA 1
ATOM 688 C C . TYR A 1 90 ? 11.471 -4.370 11.174 1.00 59.81 90 TYR A C 1
ATOM 690 O O . TYR A 1 90 ? 12.593 -4.610 11.606 1.00 59.81 90 TYR A O 1
ATOM 698 N N . LYS A 1 91 ? 10.669 -5.345 10.726 1.00 64.12 91 LYS A N 1
ATOM 699 C CA . LYS A 1 91 ? 11.040 -6.764 10.860 1.00 64.12 91 LYS A CA 1
ATOM 700 C C . LYS A 1 91 ? 12.009 -7.264 9.792 1.00 64.12 91 LYS A C 1
ATOM 702 O O . LYS A 1 91 ? 12.668 -8.272 10.015 1.00 64.12 91 LYS A O 1
ATOM 707 N N . ASP A 1 92 ? 12.114 -6.581 8.655 1.00 69.44 92 ASP A N 1
ATOM 708 C CA . ASP A 1 92 ? 12.985 -7.003 7.557 1.00 69.44 92 ASP A CA 1
ATOM 709 C C . ASP A 1 92 ? 13.946 -5.874 7.167 1.00 69.44 92 ASP A C 1
ATOM 711 O O . ASP A 1 92 ? 13.741 -5.146 6.194 1.00 69.44 92 ASP A O 1
ATOM 715 N N . GLU A 1 93 ? 15.008 -5.703 7.963 1.00 71.25 93 GLU A N 1
ATOM 716 C CA . GLU A 1 93 ? 16.070 -4.723 7.687 1.00 71.25 93 GLU A CA 1
ATOM 717 C C . GLU A 1 93 ? 16.784 -4.980 6.351 1.00 71.25 93 GLU A C 1
ATOM 719 O O . GLU A 1 93 ? 17.391 -4.066 5.791 1.00 71.25 93 GLU A O 1
ATOM 724 N N . LYS A 1 94 ? 16.684 -6.208 5.827 1.00 77.62 94 LYS A N 1
ATOM 725 C CA . LYS A 1 94 ? 17.343 -6.652 4.596 1.00 77.62 94 LYS A CA 1
ATOM 726 C C . LYS A 1 94 ? 16.531 -6.316 3.347 1.00 77.62 94 LYS A C 1
ATOM 728 O O . LYS A 1 94 ? 17.099 -6.181 2.265 1.00 77.62 94 LYS A O 1
ATOM 733 N N . CYS A 1 95 ? 15.219 -6.126 3.474 1.00 77.25 95 CYS A N 1
ATOM 734 C CA . CYS A 1 95 ? 14.366 -5.754 2.351 1.00 77.25 95 CYS A CA 1
ATOM 735 C C . CYS A 1 95 ? 14.512 -4.260 1.993 1.00 77.25 95 CYS A C 1
ATOM 737 O O . CYS A 1 95 ? 13.826 -3.384 2.532 1.00 77.25 95 CYS A O 1
ATOM 739 N N . LEU A 1 96 ? 15.371 -3.964 1.010 1.00 79.50 96 LEU A N 1
ATOM 740 C CA . LEU A 1 96 ? 15.617 -2.603 0.505 1.00 79.50 96 LEU A CA 1
ATOM 741 C C . LEU A 1 96 ? 14.356 -1.914 -0.048 1.00 79.50 96 LEU A C 1
ATOM 743 O O . LEU A 1 96 ? 14.266 -0.688 -0.002 1.00 79.50 96 LEU A O 1
ATOM 747 N N . ALA A 1 97 ? 13.385 -2.683 -0.548 1.00 77.19 97 ALA A N 1
ATOM 748 C CA . ALA A 1 97 ? 12.123 -2.176 -1.091 1.00 77.19 97 ALA A CA 1
ATOM 749 C C . ALA A 1 97 ? 11.067 -1.869 -0.023 1.00 77.19 97 ALA A C 1
ATOM 751 O O . ALA A 1 97 ? 10.280 -0.930 -0.162 1.00 77.19 97 ALA A O 1
ATOM 752 N N . CYS A 1 98 ? 11.062 -2.649 1.058 1.00 80.31 98 CYS A N 1
ATOM 753 C CA . CYS A 1 98 ? 10.060 -2.557 2.110 1.00 80.31 98 CYS A CA 1
ATOM 754 C C . CYS A 1 98 ? 10.188 -1.229 2.854 1.00 80.31 98 CYS A C 1
ATOM 756 O O . CYS A 1 98 ? 9.200 -0.531 3.062 1.00 80.31 98 CYS A O 1
ATOM 758 N N . ARG A 1 99 ? 11.420 -0.828 3.192 1.00 82.12 99 ARG A N 1
ATOM 759 C CA . ARG A 1 99 ? 11.689 0.421 3.914 1.00 82.12 99 ARG A CA 1
ATOM 760 C C . ARG A 1 99 ? 11.080 1.661 3.258 1.00 82.12 99 ARG A C 1
ATOM 762 O O . ARG A 1 99 ? 10.347 2.365 3.944 1.00 82.12 99 ARG A O 1
ATOM 769 N N . PRO A 1 100 ? 11.370 1.992 1.989 1.00 82.06 100 PRO A N 1
ATOM 770 C CA . PRO A 1 100 ? 10.864 3.219 1.391 1.00 82.06 100 PRO A CA 1
ATOM 771 C C . PRO A 1 100 ? 9.343 3.174 1.178 1.00 82.06 100 PRO A C 1
ATOM 773 O O . PRO A 1 100 ? 8.693 4.193 1.405 1.00 82.06 100 PRO A O 1
ATOM 776 N N . LEU A 1 101 ? 8.768 2.013 0.839 1.00 82.81 101 LEU A N 1
ATOM 777 C CA . LEU A 1 101 ? 7.319 1.849 0.680 1.00 82.81 101 LEU A CA 1
ATOM 778 C C . LEU A 1 101 ? 6.575 1.995 2.011 1.00 82.81 101 LEU A C 1
ATOM 780 O O . LEU A 1 101 ? 5.716 2.865 2.152 1.00 82.81 101 LEU A O 1
ATOM 784 N N . LEU A 1 102 ? 6.955 1.202 3.013 1.00 82.69 102 LEU A N 1
ATOM 785 C CA . LEU A 1 102 ? 6.310 1.204 4.326 1.00 82.69 102 LEU A CA 1
ATOM 786 C C . LEU A 1 102 ? 6.553 2.520 5.065 1.00 82.69 102 LEU A C 1
ATOM 788 O O . LEU A 1 102 ? 5.646 3.040 5.707 1.00 82.69 102 LEU A O 1
ATOM 792 N N . ARG A 1 103 ? 7.739 3.127 4.925 1.00 82.94 103 ARG A N 1
ATOM 793 C CA . ARG A 1 103 ? 8.011 4.454 5.494 1.00 82.94 103 ARG A CA 1
ATOM 794 C C . ARG A 1 103 ? 7.132 5.525 4.866 1.00 82.94 103 ARG A C 1
ATOM 796 O O . ARG A 1 103 ? 6.658 6.391 5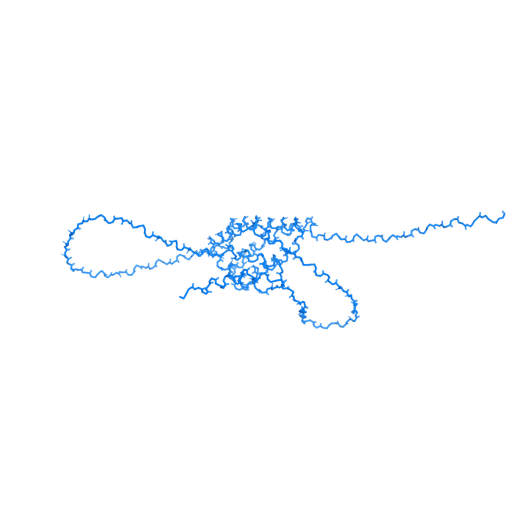.593 1.00 82.94 103 ARG A O 1
ATOM 803 N N . ALA A 1 104 ? 6.930 5.509 3.551 1.00 84.00 104 ALA A N 1
ATOM 804 C CA . ALA A 1 104 ? 6.059 6.486 2.906 1.00 84.00 104 ALA A CA 1
ATOM 805 C C . ALA A 1 104 ? 4.605 6.322 3.343 1.00 84.00 104 ALA A C 1
ATOM 807 O O . ALA A 1 104 ? 3.962 7.321 3.663 1.00 84.00 104 ALA A O 1
ATOM 808 N N . TRP A 1 105 ? 4.134 5.078 3.452 1.00 85.06 105 TRP A N 1
ATOM 809 C CA . TRP A 1 105 ? 2.821 4.774 4.010 1.00 85.06 105 TRP A CA 1
ATOM 810 C C . TRP A 1 105 ? 2.684 5.291 5.446 1.00 85.06 105 TRP A C 1
ATOM 812 O O . TRP A 1 105 ? 1.772 6.056 5.753 1.00 85.06 105 TRP A O 1
ATOM 822 N N . ALA A 1 106 ? 3.629 4.940 6.321 1.00 84.62 106 ALA A N 1
ATOM 823 C CA . ALA A 1 106 ? 3.622 5.347 7.722 1.00 84.62 106 ALA A CA 1
ATOM 824 C C . ALA A 1 106 ? 3.685 6.875 7.876 1.00 84.62 106 ALA A C 1
ATOM 826 O O . ALA A 1 106 ? 2.990 7.452 8.705 1.00 84.62 106 ALA A O 1
ATOM 827 N N . LEU A 1 107 ? 4.493 7.566 7.065 1.00 85.19 107 LEU A N 1
ATOM 828 C CA . LEU A 1 107 ? 4.554 9.030 7.070 1.00 85.19 107 LEU A CA 1
ATOM 829 C C . LEU A 1 107 ? 3.243 9.669 6.604 1.00 85.19 107 LEU A C 1
ATOM 831 O O . LEU A 1 107 ? 2.844 10.687 7.167 1.00 85.19 107 LEU A O 1
ATOM 835 N N . ALA A 1 108 ? 2.576 9.074 5.618 1.00 87.44 108 ALA A N 1
ATOM 836 C CA . ALA A 1 108 ? 1.315 9.572 5.092 1.00 87.44 108 ALA A CA 1
ATOM 837 C C . ALA A 1 108 ? 0.136 9.358 6.055 1.00 87.44 108 ALA A C 1
ATOM 839 O O . ALA A 1 108 ? -0.731 10.227 6.154 1.00 87.44 108 ALA A O 1
ATOM 840 N N . CYS A 1 109 ? 0.124 8.232 6.774 1.00 86.06 109 CYS A N 1
ATOM 841 C CA . CYS A 1 109 ? -0.933 7.874 7.722 1.00 86.06 109 CYS A CA 1
ATOM 842 C C . CYS A 1 109 ? -0.733 8.466 9.122 1.00 86.06 109 CYS A C 1
ATOM 844 O O . CYS A 1 109 ? -1.642 8.390 9.945 1.00 86.06 109 CYS A O 1
ATOM 846 N N . LYS A 1 110 ? 0.420 9.084 9.416 1.00 84.94 110 LYS A N 1
ATOM 847 C CA . LYS A 1 110 ? 0.620 9.739 10.712 1.00 84.94 110 LYS A CA 1
ATOM 848 C C . LYS A 1 110 ? -0.446 10.814 10.919 1.00 84.94 110 LYS A C 1
ATOM 850 O O . LYS A 1 110 ? -0.541 11.728 10.087 1.00 84.94 110 LYS A O 1
ATOM 855 N N . PRO A 1 111 ? -1.207 10.768 12.031 1.00 75.44 111 PRO A N 1
ATOM 856 C CA . PRO A 1 111 ? -2.141 11.830 12.340 1.00 75.44 111 PRO A CA 1
ATOM 857 C C . PRO A 1 111 ? -1.325 13.112 12.400 1.00 75.44 111 PRO A C 1
ATOM 859 O O . PRO A 1 111 ? -0.348 13.212 13.149 1.00 75.44 111 PRO A O 1
ATOM 862 N N . LYS A 1 112 ? -1.684 14.091 11.563 1.00 74.81 112 LYS A N 1
ATOM 863 C CA . LYS A 1 112 ? -1.113 15.427 11.693 1.00 74.81 112 LYS A CA 1
ATOM 864 C C . LYS A 1 112 ? -1.514 15.867 13.083 1.00 74.81 112 LYS A C 1
ATOM 866 O O . LYS A 1 112 ? -2.689 16.168 13.289 1.00 74.81 112 LYS A O 1
ATOM 871 N N . ALA A 1 113 ? -0.564 15.821 14.024 1.00 71.94 113 ALA A N 1
ATOM 872 C CA . ALA A 1 113 ? -0.742 16.381 15.348 1.00 71.94 113 ALA A CA 1
ATOM 873 C C . ALA A 1 113 ? -1.379 17.729 15.085 1.00 71.94 113 ALA A C 1
ATOM 875 O O . ALA A 1 113 ? -0.780 18.530 14.358 1.00 71.94 113 ALA A O 1
ATOM 876 N N . LYS A 1 114 ? -2.641 17.898 15.510 1.00 63.09 114 LYS A N 1
ATOM 877 C CA . LYS A 1 114 ? -3.334 19.169 15.370 1.00 63.09 114 LYS A CA 1
ATOM 878 C C . LYS A 1 114 ? -2.375 20.114 16.053 1.00 63.09 114 LYS A C 1
ATOM 880 O O . LYS A 1 114 ? -2.221 20.052 17.270 1.00 63.09 114 LYS A O 1
ATOM 885 N N . THR A 1 115 ? -1.612 20.869 15.267 1.00 57.72 115 THR A N 1
ATOM 886 C CA . THR A 1 115 ? -0.851 21.978 15.783 1.00 57.72 115 THR A CA 1
ATOM 887 C C . THR A 1 115 ? -1.977 22.818 16.299 1.00 57.72 115 THR A C 1
ATOM 889 O O . THR A 1 115 ? -2.721 23.390 15.505 1.00 57.72 115 THR A O 1
ATOM 892 N N . SER A 1 116 ? -2.215 22.716 17.610 1.00 59.50 116 SER A N 1
ATOM 893 C CA . SER A 1 116 ? -3.095 23.586 18.348 1.00 59.50 116 SER A CA 1
ATOM 894 C C . SER A 1 116 ? -2.534 24.929 17.981 1.00 59.50 116 SER A C 1
ATOM 896 O O . SER A 1 116 ? -1.474 25.327 18.470 1.00 59.50 116 SER A O 1
ATOM 898 N N . LYS A 1 117 ? -3.123 25.512 16.937 1.00 61.88 117 LYS A N 1
ATOM 899 C CA . LYS A 1 117 ? -2.775 26.805 16.415 1.00 61.88 117 LYS A CA 1
ATOM 900 C C . LYS A 1 117 ? -3.147 27.610 17.622 1.00 61.88 117 LYS A C 1
ATOM 902 O O . LYS A 1 117 ? -4.330 27.716 17.914 1.00 61.88 117 LYS A O 1
ATOM 907 N N . LYS A 1 118 ? -2.137 27.910 18.442 1.00 60.59 118 LYS A N 1
ATOM 908 C CA . LYS A 1 118 ? -2.285 28.630 19.689 1.00 60.59 118 LYS A CA 1
ATOM 909 C C . LYS A 1 118 ? -2.942 29.895 19.205 1.00 60.59 118 LYS A C 1
ATOM 911 O O . LYS A 1 118 ? -2.265 30.696 18.560 1.00 60.59 118 LYS A O 1
ATOM 916 N N . GLU A 1 119 ? -4.267 29.942 19.314 1.00 59.81 119 GLU A N 1
ATOM 917 C CA . GLU A 1 119 ? -5.056 31.076 18.900 1.00 59.81 119 GLU A CA 1
ATOM 918 C C . GLU A 1 119 ? -4.451 32.170 19.741 1.00 59.81 119 GLU A C 1
ATOM 920 O O . GLU A 1 119 ? -4.524 32.154 20.970 1.00 59.81 119 GLU A O 1
ATOM 925 N N . LYS A 1 120 ? -3.635 32.994 19.083 1.00 58.47 120 LYS A N 1
ATOM 926 C CA . LYS A 1 120 ? -3.064 34.163 19.708 1.00 58.47 120 LYS A CA 1
ATOM 927 C C . LYS A 1 120 ? -4.317 34.915 20.129 1.00 58.47 120 LYS A C 1
ATOM 929 O O . LYS A 1 120 ? -5.092 35.221 19.223 1.00 58.47 120 LYS A O 1
ATOM 934 N N . PRO A 1 121 ? -4.582 35.078 21.436 1.00 56.56 121 PRO A N 1
ATOM 935 C CA . PRO A 1 121 ? -5.814 35.695 21.881 1.00 56.56 121 PRO A CA 1
ATOM 936 C C . PRO A 1 121 ? -5.880 37.045 21.180 1.00 56.56 121 PRO A C 1
ATOM 938 O O . PRO A 1 121 ? -5.033 37.911 21.406 1.00 56.56 121 PRO A O 1
ATOM 941 N N . THR A 1 122 ? -6.803 37.162 20.228 1.00 61.31 122 THR A N 1
ATOM 942 C CA . THR A 1 122 ? -7.147 38.436 19.623 1.00 61.31 122 THR A CA 1
ATOM 943 C C . THR A 1 122 ? -7.785 39.193 20.764 1.00 61.31 122 THR A C 1
ATOM 945 O O . THR A 1 122 ? -8.920 38.917 21.137 1.00 61.31 122 THR A O 1
ATOM 948 N N . SER A 1 123 ? -6.990 40.048 21.398 1.00 55.50 123 SER A N 1
ATOM 949 C CA . SER A 1 123 ? -7.438 40.990 22.406 1.00 55.50 123 SER A CA 1
ATOM 950 C C . SER A 1 123 ? -8.549 41.824 21.782 1.00 55.50 123 SER A C 1
ATOM 952 O O . SER A 1 123 ? -8.281 42.748 21.012 1.00 55.50 123 SER A O 1
ATOM 954 N N . VAL A 1 124 ? -9.792 41.445 22.059 1.00 63.69 124 VAL A N 1
ATOM 955 C CA . VAL A 1 124 ? -10.945 42.310 21.853 1.00 63.69 124 VAL A CA 1
ATOM 956 C C . VAL A 1 124 ? -10.773 43.453 22.855 1.00 63.69 124 VAL A C 1
ATOM 958 O O . VAL A 1 124 ? -10.623 43.170 24.045 1.00 63.69 124 VAL A O 1
ATOM 961 N N . PRO A 1 125 ? -10.705 44.721 22.417 1.00 60.75 125 PRO A N 1
ATOM 962 C CA . PRO A 1 125 ? -10.675 45.838 23.342 1.00 60.75 125 PRO A CA 1
ATOM 963 C C . PRO A 1 125 ? -11.996 45.889 24.112 1.00 60.75 125 PRO A C 1
ATOM 965 O O . PRO A 1 125 ? -13.079 46.021 23.546 1.00 60.75 125 PRO A O 1
ATOM 968 N N . GLU A 1 126 ? -11.845 45.738 25.420 1.00 60.59 126 GLU A N 1
ATOM 969 C CA . GLU A 1 126 ? -12.830 45.909 26.473 1.00 60.59 126 GLU A CA 1
ATOM 970 C C . GLU A 1 126 ? -13.419 47.325 26.411 1.00 60.59 126 GLU A C 1
ATOM 972 O O . GLU A 1 126 ? -12.761 48.307 26.752 1.00 60.59 126 GLU A O 1
ATOM 977 N N . ALA A 1 127 ? -14.660 47.437 25.934 1.00 57.84 127 ALA A N 1
ATOM 978 C CA . ALA A 1 127 ? -15.460 48.652 26.017 1.00 57.84 127 ALA A CA 1
ATOM 979 C C . ALA A 1 127 ? -16.533 48.469 27.100 1.00 57.84 127 ALA A C 1
ATOM 981 O O . ALA A 1 127 ? -17.559 47.832 26.890 1.00 57.84 127 ALA A O 1
ATOM 982 N N . ALA A 1 128 ? -16.185 48.994 28.271 1.00 54.91 128 ALA A N 1
ATOM 983 C CA . ALA A 1 128 ? -16.985 49.500 29.383 1.00 54.91 128 ALA A CA 1
ATOM 984 C C . ALA A 1 128 ? -18.519 49.272 29.445 1.00 54.91 128 ALA A C 1
ATOM 986 O O . ALA A 1 128 ? -19.273 49.690 28.573 1.00 54.91 128 ALA A O 1
ATOM 987 N N . ALA A 1 129 ? -18.914 48.861 30.663 1.00 47.06 129 ALA A N 1
ATOM 988 C CA . ALA A 1 129 ? -20.091 49.268 31.451 1.00 47.06 129 ALA A CA 1
ATOM 989 C C . ALA A 1 129 ? -21.436 48.537 31.240 1.00 47.06 129 ALA A C 1
ATOM 991 O O . ALA A 1 129 ? -22.144 48.771 30.270 1.00 47.06 129 ALA A O 1
ATOM 992 N N . ALA A 1 130 ? -21.887 47.776 32.250 1.00 53.12 130 ALA A N 1
ATOM 993 C CA . ALA A 1 130 ? -22.663 48.303 33.389 1.00 53.12 130 ALA A CA 1
ATOM 994 C C . ALA A 1 130 ? -22.925 47.217 34.472 1.00 53.12 130 ALA A C 1
ATOM 996 O O . ALA A 1 130 ? -22.975 46.032 34.138 1.00 53.12 130 ALA A O 1
ATOM 997 N N . PRO A 1 131 ? -23.095 47.600 35.757 1.00 59.56 131 PRO A N 1
ATOM 998 C CA . PRO A 1 131 ? -23.387 46.699 36.871 1.00 59.56 131 PRO A CA 1
ATOM 999 C C . PRO A 1 131 ? -24.896 46.603 37.158 1.00 59.56 131 PRO A C 1
ATOM 1001 O O . PRO A 1 131 ? -25.615 47.598 37.106 1.00 59.56 131 PRO A O 1
ATOM 1004 N N . GLY A 1 132 ? -25.356 45.413 37.539 1.00 44.50 132 GLY A N 1
ATOM 1005 C CA . GLY A 1 132 ? -26.717 45.182 38.020 1.00 44.50 132 GLY A CA 1
ATOM 1006 C C . GLY A 1 132 ? -26.777 43.887 38.815 1.00 44.50 132 GLY A C 1
ATOM 1007 O O . GLY A 1 132 ? -26.922 42.811 38.247 1.00 44.50 132 GLY A O 1
ATOM 1008 N N . ALA A 1 133 ? -26.583 44.007 40.126 1.00 50.34 133 ALA A N 1
ATOM 1009 C CA . ALA A 1 133 ? -26.830 42.953 41.094 1.00 50.34 133 ALA A CA 1
ATOM 1010 C C . ALA A 1 133 ? -28.339 42.776 41.284 1.00 50.34 133 ALA A C 1
ATOM 1012 O O . ALA A 1 133 ? -29.034 43.779 41.372 1.00 50.34 133 ALA A O 1
ATOM 1013 N N . GLU A 1 134 ? -28.808 41.540 41.460 1.00 40.69 134 GLU A N 1
ATOM 1014 C CA . GLU A 1 134 ? -29.836 41.246 42.459 1.00 40.69 134 GLU A CA 1
ATOM 1015 C C . GLU A 1 134 ? -29.840 39.756 42.818 1.00 40.69 134 GLU A C 1
ATOM 1017 O O . GLU A 1 134 ? -29.842 38.865 41.970 1.00 40.69 134 GLU A O 1
ATOM 1022 N N . ALA A 1 135 ? -29.751 39.524 44.125 1.00 50.06 135 ALA A N 1
ATOM 1023 C CA . ALA A 1 135 ? -29.802 38.238 44.790 1.00 50.06 135 ALA A CA 1
ATOM 1024 C C . ALA A 1 135 ? -31.253 37.758 44.898 1.00 50.06 135 ALA A C 1
ATOM 1026 O O . ALA A 1 135 ? -32.151 38.559 45.152 1.00 50.06 135 ALA A O 1
ATOM 1027 N N . GLY A 1 136 ? -31.484 36.449 44.806 1.00 44.00 136 GLY A N 1
ATOM 1028 C CA . GLY A 1 136 ? -32.814 35.916 45.067 1.00 44.00 136 GLY A CA 1
ATOM 1029 C C . GLY A 1 136 ? -32.927 34.400 45.007 1.00 44.00 136 GLY A C 1
ATOM 1030 O O . GLY A 1 136 ? -32.918 33.819 43.933 1.00 44.00 136 GLY A O 1
ATOM 1031 N N . ALA A 1 137 ? -33.157 33.829 46.189 1.00 44.38 137 ALA A N 1
ATOM 1032 C CA . ALA A 1 137 ? -33.961 32.639 46.457 1.00 44.38 137 ALA A CA 1
ATOM 1033 C C . ALA A 1 137 ? -33.402 31.246 46.104 1.00 44.38 137 ALA A C 1
ATOM 1035 O O . ALA A 1 137 ? -33.375 30.781 44.969 1.00 44.38 137 ALA A O 1
ATOM 1036 N N . ALA A 1 138 ? -33.092 30.536 47.189 1.00 54.16 138 ALA A N 1
ATOM 1037 C CA . ALA A 1 138 ? -33.116 29.091 47.294 1.00 54.16 138 ALA A CA 1
ATOM 1038 C C . ALA A 1 138 ? -34.486 28.515 46.896 1.00 54.16 138 ALA A C 1
ATOM 1040 O O . ALA A 1 138 ? -35.502 28.994 47.394 1.00 54.16 138 ALA A O 1
ATOM 1041 N N . ALA A 1 139 ? -34.499 27.448 46.093 1.00 49.16 139 ALA A N 1
ATOM 1042 C CA . ALA A 1 139 ? -35.483 26.367 46.180 1.00 49.16 139 ALA A CA 1
ATOM 1043 C C . ALA A 1 139 ? -35.143 25.222 45.213 1.00 49.16 139 ALA A C 1
ATOM 1045 O O . ALA A 1 139 ? -34.885 25.450 44.036 1.00 49.16 139 ALA A O 1
ATOM 1046 N N . ALA A 1 140 ? -35.268 24.006 45.750 1.00 50.84 140 ALA A N 1
ATOM 1047 C CA . ALA A 1 140 ? -35.395 22.712 45.083 1.00 50.84 140 ALA A CA 1
ATOM 1048 C C . ALA A 1 140 ? -34.171 22.190 44.312 1.00 50.84 140 ALA A C 1
ATOM 1050 O O . ALA A 1 140 ? -33.941 22.530 43.157 1.00 50.84 140 ALA A O 1
ATOM 1051 N N . GLU A 1 141 ? -33.460 21.249 44.945 1.00 55.28 141 GLU A N 1
ATOM 1052 C CA . GLU A 1 141 ? -32.733 20.191 44.240 1.00 55.28 141 GLU A CA 1
ATOM 1053 C C . GLU A 1 141 ? -33.695 19.491 43.265 1.00 55.28 141 GLU A C 1
ATOM 1055 O O . GLU A 1 141 ? -34.646 18.838 43.710 1.00 55.28 141 GLU A O 1
ATOM 1060 N N . PRO A 1 142 ? -33.488 19.585 41.942 1.00 56.94 142 PRO A N 1
ATOM 1061 C CA . PRO A 1 142 ? -34.147 18.680 41.030 1.00 56.94 142 PRO A CA 1
ATOM 1062 C C . PRO A 1 142 ? -33.459 17.327 41.195 1.00 56.94 142 PRO A C 1
ATOM 1064 O O . PRO A 1 142 ? -32.274 17.176 40.894 1.00 56.94 142 PRO A O 1
ATOM 1067 N N . THR A 1 143 ? -34.200 16.332 41.679 1.00 56.81 143 THR A N 1
ATOM 1068 C CA . THR A 1 143 ? -33.839 14.924 41.523 1.00 56.81 143 THR A CA 1
ATOM 1069 C C . THR A 1 143 ? -33.710 14.656 40.025 1.00 56.81 143 THR A C 1
ATOM 1071 O O . THR A 1 143 ? -34.691 14.389 39.329 1.00 56.81 143 THR A O 1
ATOM 1074 N N . ALA A 1 144 ? -32.493 14.828 39.510 1.00 57.28 144 ALA A N 1
ATOM 1075 C CA . ALA A 1 144 ? -32.137 14.556 38.136 1.00 57.28 144 ALA A CA 1
ATOM 1076 C C . ALA A 1 144 ? -32.333 13.058 37.925 1.00 57.28 144 ALA A C 1
ATOM 1078 O O . ALA A 1 144 ? -31.540 12.230 38.371 1.00 57.28 144 ALA A O 1
ATOM 1079 N N . THR A 1 145 ? -33.449 12.716 37.288 1.00 53.84 145 THR A N 1
ATOM 1080 C CA . THR A 1 145 ? -33.656 11.381 36.740 1.00 53.84 145 THR A CA 1
ATOM 1081 C C . THR A 1 145 ? -32.448 11.114 35.839 1.00 53.84 145 THR A C 1
ATOM 1083 O O . THR A 1 145 ? -32.187 11.953 34.973 1.00 53.84 145 THR A O 1
ATOM 1086 N N . PRO A 1 146 ? -31.664 10.040 36.050 1.00 68.56 146 PRO A N 1
ATOM 1087 C CA . PRO A 1 146 ? -30.529 9.748 35.191 1.00 68.56 146 PRO A CA 1
ATOM 1088 C C . PRO A 1 146 ? -31.074 9.542 33.781 1.00 68.56 146 PRO A C 1
ATOM 1090 O O . PRO A 1 146 ? -31.718 8.533 33.495 1.00 68.56 146 PRO A O 1
ATOM 1093 N N . THR A 1 147 ? -30.879 10.539 32.917 1.00 69.06 147 THR A N 1
ATOM 1094 C CA . THR A 1 147 ? -31.112 10.407 31.483 1.00 69.06 147 THR A CA 1
ATOM 1095 C C . THR A 1 147 ? -30.352 9.157 31.053 1.00 69.06 147 THR A C 1
ATOM 1097 O O . THR A 1 147 ? -29.139 9.118 31.281 1.00 69.06 147 THR A O 1
ATOM 1100 N N . PRO A 1 148 ? -31.022 8.121 30.513 1.00 73.44 148 PRO A N 1
ATOM 1101 C CA . PRO A 1 148 ? -30.337 6.920 30.072 1.00 73.44 148 PRO A CA 1
ATOM 1102 C C . PRO A 1 148 ? -29.264 7.357 29.083 1.00 73.44 148 PRO A C 1
ATOM 1104 O O . PRO A 1 148 ? -29.567 7.986 28.067 1.00 73.44 148 PRO A O 1
ATOM 1107 N N . GLU A 1 149 ? -28.008 7.100 29.449 1.00 74.50 149 GLU A N 1
ATOM 1108 C CA . GLU A 1 149 ? -26.849 7.388 28.620 1.00 74.50 149 GLU A CA 1
ATOM 1109 C C . GLU A 1 149 ? -27.149 6.816 27.229 1.00 74.50 149 GLU A C 1
ATOM 1111 O O . GLU A 1 149 ? -27.508 5.633 27.142 1.00 74.50 149 GLU A O 1
ATOM 1116 N N . PRO A 1 150 ? -27.142 7.644 26.163 1.00 73.00 150 PRO A N 1
ATOM 1117 C CA . PRO A 1 150 ? -27.526 7.194 24.837 1.00 73.00 150 PRO A CA 1
ATOM 1118 C C . PRO A 1 150 ? -26.659 5.988 24.518 1.00 73.00 150 PRO A C 1
ATOM 1120 O O . PRO A 1 150 ? -25.439 6.113 24.416 1.00 73.00 150 PRO A O 1
ATOM 1123 N N . THR A 1 151 ? -27.287 4.810 24.446 1.00 70.50 151 THR A N 1
ATOM 1124 C CA . THR A 1 151 ? -26.568 3.562 24.216 1.00 70.50 151 THR A CA 1
ATOM 1125 C C . THR A 1 151 ? -25.753 3.774 22.952 1.00 70.50 151 THR A C 1
ATOM 1127 O O . THR A 1 151 ? -26.358 4.073 21.917 1.00 70.50 151 THR A O 1
ATOM 1130 N N . PRO A 1 152 ? -24.410 3.715 23.023 1.00 65.81 152 PRO A N 1
ATOM 1131 C CA . PRO A 1 152 ? -23.570 4.060 21.896 1.00 65.81 152 PRO A CA 1
ATOM 1132 C C . PRO A 1 152 ? -23.999 3.171 20.743 1.00 65.81 152 PRO A C 1
ATOM 1134 O O . PRO A 1 152 ? -23.886 1.945 20.818 1.00 65.81 152 PRO A O 1
ATOM 1137 N N . THR A 1 153 ? -24.576 3.792 19.713 1.00 63.00 153 THR A N 1
ATOM 1138 C CA . THR A 1 153 ? -25.013 3.104 18.504 1.00 63.00 153 THR A CA 1
ATOM 1139 C C . THR A 1 153 ? -23.830 2.280 18.044 1.00 63.00 153 THR A C 1
ATOM 1141 O O . THR A 1 153 ? -22.782 2.833 17.710 1.00 63.00 153 THR A O 1
ATOM 1144 N N . ARG A 1 154 ? -23.961 0.954 18.120 1.00 62.06 154 ARG A N 1
ATOM 1145 C CA . ARG A 1 154 ? -22.905 0.028 17.732 1.00 62.06 154 ARG A CA 1
ATOM 1146 C C . ARG A 1 154 ? -22.658 0.262 16.249 1.00 62.06 154 ARG A C 1
ATOM 1148 O O . ARG A 1 154 ? -23.419 -0.228 15.422 1.00 62.06 154 ARG A O 1
ATOM 1155 N N . ILE A 1 155 ? -21.639 1.056 15.927 1.00 64.44 155 ILE A N 1
ATOM 1156 C CA . ILE A 1 155 ? -21.238 1.325 14.550 1.00 64.44 155 ILE A CA 1
ATOM 1157 C C . ILE A 1 155 ? -20.845 -0.031 13.973 1.00 64.44 155 ILE A C 1
ATOM 1159 O O . ILE A 1 155 ? -19.805 -0.596 14.324 1.00 64.44 155 ILE A O 1
ATOM 1163 N N . MET A 1 156 ? -21.727 -0.607 13.158 1.00 70.94 156 MET A N 1
ATOM 1164 C CA . MET A 1 156 ? -21.430 -1.847 12.463 1.00 70.94 156 MET A CA 1
ATOM 1165 C C . MET A 1 156 ? -20.375 -1.506 11.423 1.00 70.94 156 MET A C 1
ATOM 1167 O O . MET A 1 156 ? -20.674 -0.876 10.412 1.00 70.94 156 MET A O 1
ATOM 1171 N N . LYS A 1 157 ? -19.120 -1.861 11.713 1.00 74.56 157 LYS A N 1
ATOM 1172 C CA . LYS A 1 157 ? -18.030 -1.690 10.757 1.00 74.56 157 LYS A CA 1
ATOM 1173 C C . LYS A 1 157 ? -18.403 -2.448 9.488 1.00 74.56 157 LYS A C 1
ATOM 1175 O O . LYS A 1 157 ? -18.701 -3.643 9.553 1.00 74.56 157 LYS A O 1
ATOM 1180 N N . GLN A 1 158 ? -18.407 -1.744 8.363 1.00 76.94 158 GLN A N 1
ATOM 1181 C CA . GLN A 1 158 ? -18.707 -2.335 7.070 1.00 76.94 158 GLN A CA 1
ATOM 1182 C C . GLN A 1 158 ? -17.710 -3.472 6.795 1.00 76.94 158 GLN A C 1
ATOM 1184 O O . GLN A 1 158 ? -16.521 -3.380 7.124 1.00 76.94 158 GLN A O 1
ATOM 1189 N N . ARG A 1 159 ? -18.232 -4.590 6.284 1.00 83.62 159 ARG A N 1
ATOM 1190 C CA . ARG A 1 159 ? -17.439 -5.791 5.986 1.00 83.62 159 ARG A CA 1
ATOM 1191 C C . ARG A 1 159 ? -16.595 -5.589 4.729 1.00 83.62 159 ARG A C 1
ATOM 1193 O O . ARG A 1 159 ? -15.449 -6.016 4.682 1.00 83.62 159 ARG A O 1
ATOM 1200 N N . GLU A 1 160 ? -17.159 -4.880 3.759 1.00 89.88 160 GLU A N 1
ATOM 1201 C CA . GLU A 1 160 ? -16.506 -4.521 2.506 1.00 89.88 160 GLU A CA 1
ATOM 1202 C C . GLU A 1 160 ? -15.890 -3.117 2.585 1.00 89.88 160 GLU A C 1
ATOM 1204 O O . GLU A 1 160 ? -16.465 -2.237 3.236 1.00 89.88 160 GLU A O 1
ATOM 1209 N N . PRO A 1 161 ? -14.743 -2.886 1.923 1.00 90.81 161 PRO A N 1
ATOM 1210 C CA . PRO A 1 161 ? -14.177 -1.554 1.783 1.00 90.81 161 PRO A CA 1
ATOM 1211 C C . PRO A 1 161 ? -15.093 -0.605 1.030 1.00 90.81 161 PRO A C 1
ATOM 1213 O O . PRO A 1 161 ? -15.769 -0.992 0.076 1.00 90.81 161 PRO A O 1
ATOM 1216 N N . ASN A 1 162 ? -15.055 0.669 1.413 1.00 92.31 162 ASN A N 1
ATOM 1217 C CA . ASN A 1 162 ? -15.702 1.710 0.635 1.00 92.31 162 ASN A CA 1
ATOM 1218 C C . ASN A 1 162 ? -15.147 1.720 -0.803 1.00 92.31 162 ASN A C 1
ATOM 1220 O O . ASN A 1 162 ? -13.937 1.602 -1.018 1.00 92.31 162 ASN A O 1
ATOM 1224 N N . THR A 1 163 ? -16.017 1.899 -1.799 1.00 93.25 163 THR A N 1
ATOM 1225 C CA . THR A 1 163 ? -15.626 1.963 -3.218 1.00 93.25 163 THR A CA 1
ATOM 1226 C C . THR A 1 163 ? -14.559 3.026 -3.474 1.00 93.25 163 THR A C 1
ATOM 1228 O O . THR A 1 163 ? -13.634 2.799 -4.250 1.00 93.25 163 THR A O 1
ATOM 1231 N N . GLN A 1 164 ? -14.599 4.141 -2.740 1.00 93.69 164 GLN A N 1
ATOM 1232 C CA . GLN A 1 164 ? -13.567 5.171 -2.790 1.00 93.69 164 GLN A CA 1
ATOM 1233 C C . GLN A 1 164 ? -12.187 4.636 -2.375 1.00 93.69 164 GLN A C 1
ATOM 1235 O O . GLN A 1 164 ? -11.187 4.982 -3.005 1.00 93.69 164 GLN A O 1
ATOM 1240 N N . VAL A 1 165 ? -12.111 3.788 -1.343 1.00 93.25 165 VAL A N 1
ATOM 1241 C CA . VAL A 1 165 ? -10.854 3.158 -0.900 1.00 93.25 165 VAL A CA 1
ATOM 1242 C C . VAL A 1 165 ? -10.323 2.237 -1.999 1.00 93.25 165 VAL A C 1
ATOM 1244 O O . VAL A 1 165 ? -9.143 2.323 -2.347 1.00 93.25 165 VAL A O 1
ATOM 1247 N N . LEU A 1 166 ? -11.192 1.414 -2.595 1.00 94.50 166 LEU A N 1
ATOM 1248 C CA . LEU A 1 166 ? -10.825 0.498 -3.681 1.00 94.50 166 LEU A CA 1
ATOM 1249 C C . LEU A 1 166 ? -10.296 1.246 -4.911 1.00 94.50 166 LEU A C 1
ATOM 1251 O O . LEU A 1 166 ? -9.243 0.889 -5.447 1.00 94.50 166 LEU A O 1
ATOM 1255 N N . ASP A 1 167 ? -10.954 2.332 -5.314 1.00 94.19 167 ASP A N 1
ATOM 1256 C CA . ASP A 1 167 ? -10.517 3.178 -6.428 1.00 94.19 167 ASP A CA 1
ATOM 1257 C C . ASP A 1 167 ? -9.161 3.839 -6.161 1.00 94.19 167 ASP A C 1
ATOM 1259 O O . ASP A 1 167 ? -8.359 4.051 -7.075 1.00 94.19 167 ASP A O 1
ATOM 1263 N N . MET A 1 168 ? -8.898 4.232 -4.914 1.00 94.06 168 MET A N 1
ATOM 1264 C CA . MET A 1 168 ? -7.639 4.874 -4.534 1.00 94.06 168 MET A CA 1
ATOM 1265 C C . MET A 1 168 ? -6.486 3.879 -4.496 1.00 94.06 168 MET A C 1
ATOM 1267 O O . MET A 1 168 ? -5.424 4.181 -5.040 1.00 94.06 168 MET A O 1
ATOM 1271 N N . ILE A 1 169 ? -6.701 2.688 -3.934 1.00 94.81 169 ILE A N 1
ATOM 1272 C CA . ILE A 1 169 ? -5.721 1.596 -3.977 1.00 94.81 169 ILE A CA 1
ATOM 1273 C C . ILE A 1 169 ? -5.418 1.229 -5.423 1.00 94.81 169 ILE A C 1
ATOM 1275 O O . ILE A 1 169 ? -4.256 1.239 -5.822 1.00 94.81 169 ILE A O 1
ATOM 1279 N N . SER A 1 170 ? -6.449 0.993 -6.232 1.00 94.88 170 SER A N 1
ATOM 1280 C CA . SER A 1 170 ? -6.279 0.620 -7.637 1.00 94.88 170 SER A CA 1
ATOM 1281 C C . SER A 1 170 ? -5.439 1.649 -8.388 1.00 94.88 170 SER A C 1
ATOM 1283 O O . SER A 1 170 ? -4.469 1.291 -9.053 1.00 94.88 170 SER A O 1
ATOM 1285 N N . ARG A 1 171 ? -5.755 2.943 -8.254 1.00 95.50 171 ARG A N 1
ATOM 1286 C CA . ARG A 1 171 ? -4.991 4.018 -8.908 1.00 95.50 171 ARG A CA 1
ATOM 1287 C C . ARG A 1 171 ? -3.551 4.100 -8.408 1.00 95.50 171 ARG A C 1
ATOM 1289 O O . ARG A 1 171 ? -2.638 4.214 -9.223 1.00 95.50 171 ARG A O 1
ATOM 1296 N N . LEU A 1 172 ? -3.345 4.020 -7.094 1.00 94.19 172 LEU A N 1
ATOM 1297 C CA . LEU A 1 172 ? -2.021 4.088 -6.481 1.00 94.19 172 LEU A CA 1
ATOM 1298 C C . LEU A 1 172 ? -1.125 2.931 -6.940 1.00 94.19 172 LEU A C 1
ATOM 1300 O O . LEU A 1 172 ? 0.001 3.168 -7.370 1.00 94.19 172 LEU A O 1
ATOM 1304 N N . PHE A 1 173 ? -1.615 1.692 -6.881 1.00 95.56 173 PHE A N 1
ATOM 1305 C CA . PHE A 1 173 ? -0.810 0.520 -7.223 1.00 95.56 173 PHE A CA 1
ATOM 1306 C C . PHE A 1 173 ? -0.621 0.341 -8.732 1.00 95.56 173 PHE A C 1
ATOM 1308 O O . PHE A 1 173 ? 0.453 -0.095 -9.134 1.00 95.56 173 PHE A O 1
ATOM 1315 N N . ASN A 1 174 ? -1.572 0.769 -9.574 1.00 96.25 174 ASN A N 1
ATOM 1316 C CA . ASN A 1 174 ? -1.331 0.881 -11.020 1.00 96.25 174 ASN A CA 1
ATOM 1317 C C . ASN A 1 174 ? -0.201 1.869 -11.317 1.00 96.25 174 ASN A C 1
ATOM 1319 O O . ASN A 1 174 ? 0.742 1.547 -12.035 1.00 96.25 174 ASN A O 1
ATOM 1323 N N . ALA A 1 175 ? -0.252 3.052 -10.704 1.00 94.31 175 ALA A N 1
ATOM 1324 C CA . ALA A 1 175 ? 0.784 4.055 -10.879 1.00 94.31 175 ALA A CA 1
ATOM 1325 C C . ALA A 1 175 ? 2.159 3.571 -10.387 1.00 94.31 175 ALA A C 1
ATOM 1327 O O . ALA A 1 175 ? 3.167 3.810 -11.050 1.00 94.31 175 ALA A O 1
ATOM 1328 N N . LEU A 1 176 ? 2.205 2.864 -9.251 1.00 92.75 176 LEU A N 1
ATOM 1329 C CA . LEU A 1 176 ? 3.434 2.254 -8.740 1.00 92.75 176 LEU A CA 1
ATOM 1330 C C . LEU A 1 176 ? 3.969 1.164 -9.671 1.00 92.75 176 LEU A C 1
ATOM 1332 O O . LEU A 1 176 ? 5.174 1.133 -9.905 1.00 92.75 176 LEU A O 1
ATOM 1336 N N . ALA A 1 177 ? 3.105 0.299 -10.208 1.00 94.94 177 ALA A N 1
ATOM 1337 C CA . ALA A 1 177 ? 3.504 -0.738 -11.155 1.00 94.94 177 ALA A CA 1
ATOM 1338 C C . ALA A 1 177 ? 4.098 -0.121 -12.432 1.00 94.94 177 ALA A C 1
ATOM 1340 O O . ALA A 1 177 ? 5.190 -0.505 -12.848 1.00 94.94 177 ALA A O 1
ATOM 1341 N N . ASP A 1 178 ? 3.446 0.895 -13.002 1.00 94.12 178 ASP A N 1
ATOM 1342 C CA . ASP A 1 178 ? 3.929 1.596 -14.197 1.00 94.12 178 ASP A CA 1
ATOM 1343 C C . ASP A 1 178 ? 5.266 2.310 -13.957 1.00 94.12 178 ASP A C 1
ATOM 1345 O O . ASP A 1 178 ? 6.171 2.252 -14.792 1.00 94.12 178 ASP A O 1
ATOM 1349 N N . ASP A 1 179 ? 5.407 2.989 -12.816 1.00 91.56 179 ASP A N 1
ATOM 1350 C CA . ASP A 1 179 ? 6.648 3.669 -12.440 1.00 91.56 179 ASP A CA 1
ATOM 1351 C C . ASP A 1 179 ? 7.782 2.647 -12.205 1.00 91.56 179 ASP A C 1
ATOM 1353 O O . ASP A 1 179 ? 8.929 2.886 -12.600 1.00 91.56 179 ASP A O 1
ATOM 1357 N N . ALA A 1 180 ? 7.471 1.478 -11.633 1.00 91.38 180 ALA A N 1
ATOM 1358 C CA . ALA A 1 180 ? 8.429 0.396 -11.411 1.00 91.38 180 ALA A CA 1
ATOM 1359 C C . ALA A 1 180 ? 8.909 -0.244 -12.725 1.00 91.38 180 ALA A C 1
ATOM 1361 O O . ALA A 1 180 ? 10.103 -0.503 -12.864 1.00 91.38 180 ALA A O 1
ATOM 1362 N N . VAL A 1 181 ? 8.016 -0.426 -13.705 1.00 91.94 181 VAL A N 1
ATOM 1363 C CA . VAL A 1 181 ? 8.373 -0.879 -15.061 1.00 91.94 181 VAL A CA 1
ATOM 1364 C C . VAL A 1 181 ? 9.289 0.138 -15.746 1.00 91.94 181 VAL A C 1
ATOM 1366 O O . VAL A 1 181 ? 10.378 -0.207 -16.193 1.00 91.94 181 VAL A O 1
ATOM 1369 N N . LYS A 1 182 ? 8.904 1.422 -15.771 1.00 91.38 182 LYS A N 1
ATOM 1370 C CA . LYS A 1 182 ? 9.681 2.491 -16.436 1.00 91.38 182 LYS A CA 1
ATOM 1371 C C . LYS A 1 182 ? 11.078 2.694 -15.852 1.00 91.38 182 LYS A C 1
ATOM 1373 O O . LYS A 1 182 ? 11.944 3.270 -16.506 1.00 91.38 182 LYS A O 1
ATOM 1378 N N . SER A 1 183 ? 11.273 2.311 -14.595 1.00 87.69 183 SER A N 1
ATOM 1379 C CA . SER A 1 183 ? 12.527 2.497 -13.868 1.00 87.69 183 SER A CA 1
ATOM 1380 C C . SER A 1 183 ? 13.382 1.237 -13.767 1.00 87.69 183 SER A C 1
ATOM 1382 O O . SER A 1 183 ? 14.449 1.325 -13.158 1.00 87.69 183 SER A O 1
ATOM 1384 N N . ASP A 1 184 ? 12.939 0.116 -14.347 1.00 89.06 184 ASP A N 1
ATOM 1385 C CA . ASP A 1 184 ? 13.581 -1.199 -14.222 1.00 89.06 184 ASP A CA 1
ATOM 1386 C C . ASP A 1 184 ? 13.741 -1.640 -12.750 1.00 89.06 184 ASP A C 1
ATOM 1388 O O . ASP A 1 184 ? 14.759 -2.166 -12.308 1.00 89.06 184 ASP A O 1
ATOM 1392 N N . GLN A 1 185 ? 12.729 -1.338 -11.926 1.00 88.75 185 GLN A N 1
ATOM 1393 C CA . GLN A 1 185 ? 12.678 -1.693 -10.499 1.00 88.75 185 GLN A CA 1
ATOM 1394 C C . GLN A 1 185 ? 11.482 -2.588 -10.167 1.00 88.75 185 GLN A C 1
ATOM 1396 O O . GLN A 1 185 ? 11.121 -2.720 -8.997 1.00 88.75 185 GLN A O 1
ATOM 1401 N N . PHE A 1 186 ? 10.862 -3.204 -11.177 1.00 91.44 186 PHE A N 1
ATOM 1402 C CA . PHE A 1 186 ? 9.641 -3.991 -11.018 1.00 91.44 186 PHE A CA 1
ATOM 1403 C C . PHE A 1 186 ? 9.792 -5.107 -9.978 1.00 91.44 186 PHE A C 1
ATOM 1405 O O . PHE A 1 186 ? 9.038 -5.129 -9.007 1.00 91.44 186 PHE A O 1
ATOM 1412 N N . ALA A 1 187 ? 10.820 -5.955 -10.105 1.00 89.75 187 ALA A N 1
ATOM 1413 C CA . ALA A 1 187 ? 11.079 -7.052 -9.165 1.00 89.75 187 ALA A CA 1
ATOM 1414 C C . ALA A 1 187 ? 11.277 -6.561 -7.721 1.00 89.75 187 ALA A C 1
ATOM 1416 O O . ALA A 1 187 ? 10.781 -7.159 -6.767 1.00 89.75 187 ALA A O 1
ATOM 1417 N N . LEU A 1 188 ? 11.962 -5.427 -7.557 1.00 87.75 188 LEU A N 1
ATOM 1418 C CA . LEU A 1 188 ? 12.233 -4.845 -6.249 1.00 87.75 188 LEU A CA 1
ATOM 1419 C C . LEU A 1 188 ? 10.948 -4.312 -5.602 1.00 87.75 188 LEU A C 1
ATOM 1421 O O . LEU A 1 188 ? 10.663 -4.613 -4.446 1.00 87.75 188 LEU A O 1
ATOM 1425 N N . VAL A 1 189 ? 10.137 -3.555 -6.346 1.00 90.06 189 VAL A N 1
ATOM 1426 C CA . VAL A 1 189 ? 8.844 -3.056 -5.848 1.00 90.06 189 VAL A CA 1
ATOM 1427 C C . VAL A 1 189 ? 7.889 -4.217 -5.560 1.00 90.06 189 VAL A C 1
ATOM 1429 O O . VAL A 1 189 ? 7.225 -4.198 -4.523 1.00 90.06 189 VAL A O 1
ATOM 1432 N N . ARG A 1 190 ? 7.873 -5.249 -6.413 1.00 92.88 190 ARG A N 1
ATOM 1433 C CA . ARG A 1 190 ? 7.079 -6.468 -6.221 1.00 92.88 190 ARG A CA 1
ATOM 1434 C C . ARG A 1 190 ? 7.449 -7.188 -4.927 1.00 92.88 190 ARG A C 1
ATOM 1436 O O . ARG A 1 190 ? 6.562 -7.475 -4.134 1.00 92.88 190 ARG A O 1
ATOM 1443 N N . GLN A 1 191 ? 8.740 -7.349 -4.637 1.00 89.56 191 GLN A N 1
ATOM 1444 C CA . GLN A 1 191 ? 9.201 -7.923 -3.370 1.00 89.56 191 GLN A CA 1
ATOM 1445 C C . GLN A 1 191 ? 8.683 -7.137 -2.151 1.00 89.56 191 GLN A C 1
ATOM 1447 O O . GLN A 1 191 ? 8.243 -7.726 -1.163 1.00 89.56 191 GLN A O 1
ATOM 1452 N N . GLY A 1 192 ? 8.720 -5.800 -2.210 1.00 87.62 192 GLY A N 1
ATOM 1453 C CA . GLY A 1 192 ? 8.170 -4.948 -1.151 1.00 87.62 192 GLY A CA 1
ATOM 1454 C C . GLY A 1 192 ? 6.654 -5.102 -0.996 1.00 87.62 192 GLY A C 1
ATOM 1455 O O . GLY A 1 192 ? 6.148 -5.173 0.127 1.00 87.62 192 GLY A O 1
ATOM 1456 N N . LEU A 1 193 ? 5.939 -5.203 -2.119 1.00 92.44 193 LEU A N 1
ATOM 1457 C CA . LEU A 1 193 ? 4.505 -5.465 -2.149 1.00 92.44 193 LEU A CA 1
ATOM 1458 C C . LEU A 1 193 ? 4.173 -6.829 -1.535 1.00 92.44 193 LEU A C 1
ATOM 1460 O O . LEU A 1 193 ? 3.285 -6.891 -0.696 1.00 92.44 193 LEU A O 1
ATOM 1464 N N . ASP A 1 194 ? 4.895 -7.897 -1.867 1.00 91.50 194 ASP A N 1
ATOM 1465 C CA . ASP A 1 194 ? 4.619 -9.250 -1.358 1.00 91.50 194 ASP A CA 1
ATOM 1466 C C . ASP A 1 194 ? 4.676 -9.318 0.167 1.00 91.50 194 ASP A C 1
ATOM 1468 O O . ASP A 1 194 ? 3.830 -9.942 0.809 1.00 91.50 194 ASP A O 1
ATOM 1472 N N . LYS A 1 195 ? 5.630 -8.605 0.773 1.00 88.00 195 LYS A N 1
ATOM 1473 C CA . LYS A 1 195 ? 5.715 -8.478 2.233 1.00 88.00 195 LYS A CA 1
ATOM 1474 C C . LYS A 1 195 ? 4.526 -7.710 2.805 1.00 88.00 195 LYS A C 1
ATOM 1476 O O . LYS A 1 195 ? 3.976 -8.115 3.826 1.00 88.00 195 LYS A O 1
ATOM 1481 N N . MET A 1 196 ? 4.099 -6.633 2.147 1.00 89.00 196 MET A N 1
ATOM 1482 C CA . MET A 1 196 ? 2.897 -5.897 2.544 1.00 89.00 196 MET A CA 1
ATOM 1483 C C . MET A 1 196 ? 1.639 -6.773 2.423 1.00 89.00 196 MET A C 1
ATOM 1485 O O . MET A 1 196 ? 0.824 -6.796 3.341 1.00 89.00 196 MET A O 1
ATOM 1489 N N . LEU A 1 197 ? 1.498 -7.541 1.339 1.00 92.69 197 LEU A N 1
ATOM 1490 C CA . LEU A 1 197 ? 0.384 -8.467 1.120 1.00 92.69 197 LEU A CA 1
ATOM 1491 C C . LEU A 1 197 ? 0.360 -9.578 2.170 1.00 92.69 197 LEU A C 1
ATOM 1493 O O . LEU A 1 197 ? -0.708 -9.901 2.684 1.00 92.69 197 LEU A O 1
ATOM 1497 N N . LEU A 1 198 ? 1.523 -10.123 2.533 1.00 91.12 198 LEU A N 1
ATOM 1498 C CA . LEU A 1 198 ? 1.650 -11.106 3.607 1.00 91.12 198 LEU A CA 1
ATOM 1499 C C . LEU A 1 198 ? 1.116 -10.542 4.929 1.00 91.12 198 LEU A C 1
ATOM 1501 O O . LEU A 1 198 ? 0.329 -11.189 5.613 1.00 91.12 198 LEU A O 1
ATOM 1505 N N . VAL A 1 199 ? 1.475 -9.300 5.247 1.00 89.19 199 VAL A N 1
ATOM 1506 C CA . VAL A 1 199 ? 0.998 -8.600 6.442 1.00 89.19 199 VAL A CA 1
ATOM 1507 C C . VAL A 1 199 ? -0.510 -8.337 6.385 1.00 89.19 199 VAL A C 1
ATOM 1509 O O . VAL A 1 199 ? -1.202 -8.546 7.381 1.00 89.19 199 VAL A O 1
ATOM 1512 N N . LEU A 1 200 ? -1.051 -7.920 5.236 1.00 90.62 200 LEU A N 1
ATOM 1513 C CA . LEU A 1 200 ? -2.488 -7.682 5.052 1.00 90.62 200 LEU A CA 1
ATOM 1514 C C . LEU A 1 200 ? -3.312 -8.974 5.151 1.00 90.62 200 LEU A C 1
ATOM 1516 O O . LEU A 1 200 ? -4.353 -8.973 5.806 1.00 90.62 200 LEU A O 1
ATOM 1520 N N . ARG A 1 201 ? -2.818 -10.083 4.595 1.00 94.12 201 ARG A N 1
ATOM 1521 C CA . ARG A 1 201 ? -3.506 -11.386 4.574 1.00 94.12 201 ARG A CA 1
ATOM 1522 C C . ARG A 1 201 ? -3.295 -12.228 5.833 1.00 94.12 201 ARG A C 1
ATOM 1524 O O . ARG A 1 201 ? -4.051 -13.173 6.044 1.00 94.12 201 ARG A O 1
ATOM 1531 N N . ALA A 1 202 ? -2.309 -11.903 6.673 1.00 90.81 202 ALA A N 1
ATOM 1532 C CA . ALA A 1 202 ? -2.071 -12.621 7.923 1.00 90.81 202 ALA A CA 1
ATOM 1533 C C . ALA A 1 202 ? -3.331 -12.591 8.816 1.00 90.81 202 ALA A C 1
ATOM 1535 O O . ALA A 1 202 ? -3.837 -11.497 9.085 1.00 90.81 202 ALA A O 1
ATOM 1536 N N . PRO A 1 203 ? -3.853 -13.745 9.268 1.00 86.25 203 PRO A N 1
ATOM 1537 C CA . PRO A 1 203 ? -5.025 -13.789 10.147 1.00 86.25 203 PRO A CA 1
ATOM 1538 C C . PRO A 1 203 ? -4.693 -13.290 11.558 1.00 86.25 203 PRO A C 1
ATOM 1540 O O . PRO A 1 203 ? -5.566 -12.802 12.275 1.00 86.25 203 PRO A O 1
ATOM 1543 N N . ASP A 1 204 ? -3.418 -13.377 11.936 1.00 83.56 204 ASP A N 1
ATOM 1544 C CA . ASP A 1 204 ? -2.928 -13.003 13.252 1.00 83.56 204 ASP A CA 1
ATOM 1545 C C . ASP A 1 204 ? -3.277 -11.539 13.533 1.00 83.56 204 ASP A C 1
ATOM 1547 O O . ASP A 1 204 ? -3.057 -10.666 12.691 1.00 83.56 204 ASP A O 1
ATOM 1551 N N . SER A 1 205 ? -3.823 -11.263 14.720 1.00 81.00 205 SER A N 1
ATOM 1552 C CA . SER A 1 205 ? -4.266 -9.939 15.194 1.00 81.00 205 SER A CA 1
ATOM 1553 C C . SER A 1 205 ? -5.526 -9.336 14.552 1.00 81.00 205 SER A C 1
ATOM 1555 O O . SER A 1 205 ? -5.861 -8.199 14.878 1.00 81.00 205 SER A O 1
ATOM 1557 N N . LYS A 1 206 ? -6.262 -10.067 13.700 1.00 88.12 206 LYS A N 1
ATOM 1558 C CA . LYS A 1 206 ? -7.467 -9.543 13.030 1.00 88.12 206 LYS A CA 1
ATOM 1559 C C . LYS A 1 206 ? -8.727 -10.311 13.404 1.00 88.12 206 LYS A C 1
ATOM 1561 O O . LYS A 1 206 ? -8.729 -11.532 13.532 1.00 88.12 206 LYS A O 1
ATOM 1566 N N . THR A 1 207 ? -9.838 -9.592 13.516 1.00 91.12 207 THR A N 1
ATOM 1567 C CA . THR A 1 207 ? -11.169 -10.216 13.511 1.00 91.12 207 THR A CA 1
ATOM 1568 C C . THR A 1 207 ? -11.483 -10.798 12.127 1.00 91.12 207 THR A C 1
ATOM 1570 O O . THR A 1 207 ? -10.926 -10.353 11.127 1.00 91.12 207 THR A O 1
ATOM 1573 N N . ALA A 1 208 ? -12.416 -11.753 12.027 1.00 91.00 208 ALA A N 1
ATOM 1574 C CA . ALA A 1 208 ? -12.801 -12.341 10.735 1.00 91.00 208 ALA A CA 1
ATOM 1575 C C . ALA A 1 208 ? -13.249 -11.280 9.706 1.00 91.00 208 ALA A C 1
ATOM 1577 O O . ALA A 1 208 ? -12.856 -11.328 8.545 1.00 91.00 208 ALA A O 1
ATOM 1578 N N . ALA A 1 209 ? -14.004 -10.270 10.154 1.00 89.69 209 ALA A N 1
ATOM 1579 C CA . ALA A 1 209 ? -14.429 -9.164 9.298 1.00 89.69 209 ALA A CA 1
ATOM 1580 C C . ALA A 1 209 ? -13.258 -8.268 8.853 1.00 89.69 209 ALA A C 1
ATOM 1582 O O . ALA A 1 209 ? -13.278 -7.731 7.752 1.00 89.69 209 ALA A O 1
ATOM 1583 N N . GLU A 1 210 ? -12.238 -8.084 9.696 1.00 90.44 210 GLU A N 1
ATOM 1584 C CA . GLU A 1 210 ? -11.020 -7.351 9.319 1.00 90.44 210 GLU A CA 1
ATOM 1585 C C . GLU A 1 210 ? -10.176 -8.127 8.332 1.00 90.44 210 GLU A C 1
ATOM 1587 O O . GLU A 1 210 ? -9.678 -7.552 7.371 1.00 90.44 210 GLU A O 1
ATOM 1592 N N . HIS A 1 211 ? -10.010 -9.424 8.572 1.00 92.88 211 HIS A N 1
ATOM 1593 C CA . HIS A 1 211 ? -9.259 -10.295 7.685 1.00 92.88 211 HIS A CA 1
ATOM 1594 C C . HIS A 1 211 ? -9.825 -10.257 6.266 1.00 92.88 211 HIS A C 1
ATOM 1596 O O . HIS A 1 211 ? -9.075 -10.049 5.316 1.00 92.88 211 HIS A O 1
ATOM 1602 N N . GLU A 1 212 ? -11.144 -10.346 6.128 1.00 93.94 212 GLU A N 1
ATOM 1603 C CA . GLU A 1 212 ? -11.816 -10.246 4.836 1.00 93.94 212 GLU A CA 1
ATOM 1604 C C . GLU A 1 212 ? -11.670 -8.857 4.203 1.00 93.94 212 GLU A C 1
ATOM 1606 O O . GLU A 1 212 ? -11.268 -8.752 3.046 1.00 93.94 212 GLU A O 1
ATOM 1611 N N . TYR A 1 213 ? -11.886 -7.789 4.979 1.00 93.38 213 TYR A N 1
ATOM 1612 C CA . TYR A 1 213 ? -11.683 -6.413 4.521 1.00 93.38 213 TYR A CA 1
ATOM 1613 C C . TYR A 1 213 ? -10.267 -6.201 3.958 1.00 93.38 213 TYR A C 1
ATOM 1615 O O . TYR A 1 213 ? -10.098 -5.710 2.843 1.00 93.38 213 TYR A O 1
ATOM 1623 N N . TYR A 1 214 ? -9.230 -6.604 4.701 1.00 93.81 214 TYR A N 1
ATOM 1624 C CA . TYR A 1 214 ? -7.838 -6.450 4.270 1.00 93.81 214 TYR A CA 1
ATOM 1625 C C . TYR A 1 214 ? -7.446 -7.415 3.150 1.00 93.81 214 TYR A C 1
ATOM 1627 O O . TYR A 1 214 ? -6.562 -7.080 2.362 1.00 93.81 214 TYR A O 1
ATOM 1635 N N . SER A 1 215 ? -8.105 -8.570 3.044 1.00 95.00 215 SER A N 1
ATOM 1636 C CA . SER A 1 215 ? -7.925 -9.486 1.915 1.00 95.00 215 SER A CA 1
ATOM 1637 C C . SER A 1 215 ? -8.407 -8.846 0.614 1.00 95.00 215 SER A C 1
ATOM 1639 O O . SER A 1 215 ? -7.660 -8.857 -0.361 1.00 95.00 215 SER A O 1
ATOM 1641 N N . TYR A 1 216 ? -9.562 -8.165 0.626 1.00 95.12 216 TYR A N 1
ATOM 1642 C CA . TYR A 1 216 ? -9.998 -7.371 -0.526 1.00 95.12 216 TYR A CA 1
ATOM 1643 C C . TYR A 1 216 ? -8.962 -6.304 -0.896 1.00 95.12 216 TYR A C 1
ATOM 1645 O O . TYR A 1 216 ? -8.543 -6.230 -2.048 1.00 95.12 216 TYR A O 1
ATOM 1653 N N . LEU A 1 217 ? -8.477 -5.512 0.067 1.00 94.69 217 LEU A N 1
ATOM 1654 C CA . LEU A 1 217 ? -7.459 -4.492 -0.232 1.00 94.69 217 LEU A CA 1
ATOM 1655 C C . LEU A 1 217 ? -6.176 -5.096 -0.823 1.00 94.69 217 LEU A C 1
ATOM 1657 O O . LEU A 1 217 ? -5.585 -4.512 -1.732 1.00 94.69 217 LEU A O 1
ATOM 1661 N N . ALA A 1 218 ? -5.752 -6.257 -0.318 1.00 95.94 218 ALA A N 1
ATOM 1662 C CA . ALA A 1 218 ? -4.581 -6.971 -0.808 1.00 95.94 218 ALA A CA 1
ATOM 1663 C C . ALA A 1 218 ? -4.752 -7.402 -2.274 1.00 95.94 218 ALA A C 1
ATOM 1665 O O . ALA A 1 218 ? -3.842 -7.203 -3.077 1.00 95.94 218 ALA A O 1
ATOM 1666 N N . ASP A 1 219 ? -5.919 -7.922 -2.648 1.00 97.00 219 ASP A N 1
ATOM 1667 C CA . ASP A 1 219 ? -6.188 -8.361 -4.020 1.00 97.00 219 ASP A CA 1
ATOM 1668 C C . ASP A 1 219 ? -6.179 -7.191 -5.013 1.00 97.00 219 ASP A C 1
ATOM 1670 O O . ASP A 1 219 ? -5.575 -7.283 -6.086 1.00 97.00 219 ASP A O 1
ATOM 1674 N N . TYR A 1 220 ? -6.761 -6.051 -4.630 1.00 96.81 220 TYR A N 1
ATOM 1675 C CA . TYR A 1 220 ? -6.729 -4.833 -5.445 1.00 96.81 220 TYR A CA 1
ATOM 1676 C C . TYR A 1 220 ? -5.322 -4.231 -5.560 1.00 96.81 220 TYR A C 1
ATOM 1678 O O . TYR A 1 220 ? -4.957 -3.736 -6.627 1.00 96.81 220 TYR A O 1
ATOM 1686 N N . ALA A 1 221 ? -4.514 -4.290 -4.499 1.00 96.19 221 ALA A N 1
ATOM 1687 C CA . ALA A 1 221 ? -3.121 -3.844 -4.541 1.00 96.19 221 ALA A CA 1
ATOM 1688 C C . ALA A 1 221 ? -2.237 -4.763 -5.405 1.00 96.19 221 ALA A C 1
ATOM 1690 O O . ALA A 1 221 ? -1.321 -4.292 -6.078 1.00 96.19 221 ALA A O 1
ATOM 1691 N N . GLU A 1 222 ? -2.512 -6.071 -5.404 1.00 97.19 222 GLU A N 1
ATOM 1692 C CA . GLU A 1 222 ? -1.758 -7.076 -6.157 1.00 97.19 222 GLU A CA 1
ATOM 1693 C C . GLU A 1 222 ? -2.092 -7.095 -7.658 1.00 97.19 222 GLU A C 1
ATOM 1695 O O . GLU A 1 222 ? -1.215 -7.345 -8.490 1.00 97.19 222 GLU A O 1
ATOM 1700 N N . SER A 1 223 ? -3.352 -6.831 -8.014 1.00 97.62 223 SER A N 1
ATOM 1701 C CA . SER A 1 223 ? -3.870 -6.981 -9.381 1.00 97.62 223 SER A CA 1
ATOM 1702 C C . SER A 1 223 ? -3.030 -6.277 -10.468 1.00 97.62 223 SE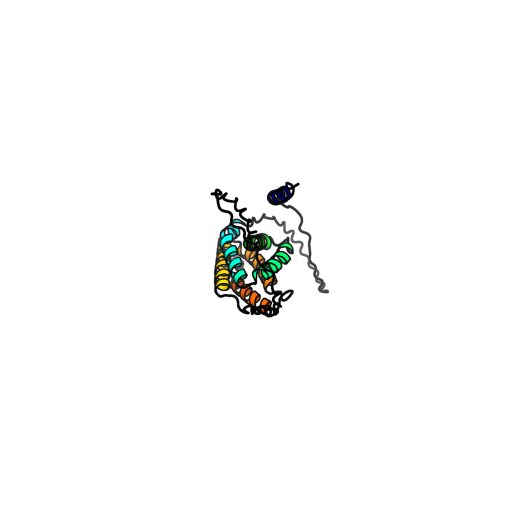R A C 1
ATOM 1704 O O . SER A 1 223 ? -2.679 -6.941 -11.452 1.00 97.62 223 SER A O 1
ATOM 1706 N N . PRO A 1 224 ? -2.603 -5.004 -10.305 1.00 97.00 224 PRO A N 1
ATOM 1707 C CA . PRO A 1 224 ? -1.771 -4.322 -11.299 1.00 97.00 224 PRO A CA 1
ATOM 1708 C C . PRO A 1 224 ? -0.439 -5.022 -11.582 1.00 97.00 224 PRO A C 1
ATOM 1710 O O . PRO A 1 224 ? 0.002 -5.086 -12.725 1.00 97.00 224 PRO A O 1
ATOM 1713 N N . PHE A 1 225 ? 0.194 -5.598 -10.559 1.00 95.75 225 PHE A N 1
ATOM 1714 C CA . PHE A 1 225 ? 1.484 -6.274 -10.707 1.00 95.75 225 PHE A CA 1
ATOM 1715 C C . PHE A 1 225 ? 1.317 -7.601 -11.448 1.00 95.75 225 PHE A C 1
ATOM 1717 O O . PHE A 1 225 ? 2.035 -7.854 -12.412 1.00 95.75 225 PHE A O 1
ATOM 1724 N N . LYS A 1 226 ? 0.286 -8.379 -11.099 1.00 96.06 226 LYS A N 1
ATOM 1725 C CA . LYS A 1 226 ? -0.091 -9.599 -11.835 1.00 96.06 226 LYS A CA 1
ATOM 1726 C C . LYS A 1 226 ? -0.444 -9.332 -13.299 1.00 96.06 226 LYS A C 1
ATOM 1728 O O . LYS A 1 226 ? -0.314 -10.224 -14.136 1.00 96.06 226 LYS A O 1
ATOM 1733 N N . ALA A 1 227 ? -0.969 -8.151 -13.624 1.00 95.56 227 ALA A N 1
ATOM 1734 C CA . ALA A 1 227 ? -1.221 -7.763 -15.010 1.00 95.56 227 ALA A CA 1
ATOM 1735 C C . ALA A 1 227 ? 0.098 -7.539 -15.771 1.00 95.56 227 ALA A C 1
ATOM 1737 O O . ALA A 1 227 ? 0.287 -8.131 -16.829 1.00 95.56 227 ALA A O 1
ATOM 1738 N N . ARG A 1 228 ? 1.046 -6.786 -15.195 1.00 94.69 228 ARG A N 1
ATOM 1739 C CA . ARG A 1 228 ? 2.365 -6.526 -15.809 1.00 94.69 228 ARG A CA 1
ATOM 1740 C C . ARG A 1 228 ? 3.238 -7.775 -15.935 1.00 94.69 228 ARG A C 1
ATOM 1742 O O . ARG A 1 228 ? 3.945 -7.925 -16.926 1.00 94.69 228 ARG A O 1
ATOM 1749 N N . GLU A 1 229 ? 3.152 -8.693 -14.974 1.00 92.94 229 GLU A N 1
ATOM 1750 C CA . GLU A 1 229 ? 3.814 -10.003 -15.051 1.00 92.94 229 GLU A CA 1
ATOM 1751 C C . GLU A 1 229 ? 3.319 -10.804 -16.268 1.00 92.94 229 GLU A C 1
ATOM 1753 O O . GLU A 1 229 ? 4.128 -11.349 -17.016 1.00 92.94 229 GLU A O 1
ATOM 1758 N N . ARG A 1 230 ? 2.000 -10.816 -16.518 1.00 92.88 230 ARG A N 1
ATOM 1759 C CA . ARG A 1 230 ? 1.389 -11.500 -17.674 1.00 92.88 230 ARG A CA 1
ATOM 1760 C C . ARG A 1 230 ? 1.722 -10.852 -19.016 1.00 92.88 230 ARG A C 1
ATOM 1762 O O . ARG A 1 230 ? 1.779 -11.550 -20.020 1.00 92.88 230 ARG A O 1
ATOM 1769 N N . GLU A 1 231 ? 1.949 -9.543 -19.035 1.00 91.75 231 GLU A N 1
ATOM 1770 C CA . GLU A 1 231 ? 2.367 -8.799 -20.232 1.00 91.75 231 GLU A CA 1
ATOM 1771 C C . GLU A 1 231 ? 3.840 -9.050 -20.620 1.00 91.75 231 GLU A C 1
ATOM 1773 O O . GLU A 1 231 ? 4.316 -8.486 -21.601 1.00 91.75 231 GLU A O 1
ATOM 1778 N N . GLY A 1 232 ? 4.570 -9.901 -19.887 1.00 78.38 232 GLY A N 1
ATOM 1779 C CA . GLY A 1 232 ? 5.937 -10.300 -20.239 1.00 78.38 232 GLY A CA 1
ATOM 1780 C C . GLY A 1 232 ? 7.021 -9.332 -19.764 1.00 78.38 232 GLY A C 1
ATOM 1781 O O . GLY A 1 232 ? 8.192 -9.521 -20.071 1.00 78.38 232 GLY A O 1
ATOM 1782 N N . LEU A 1 233 ? 6.674 -8.333 -18.947 1.00 63.72 233 LEU A N 1
ATOM 1783 C CA . LEU A 1 233 ? 7.647 -7.421 -18.327 1.00 63.72 233 LEU A CA 1
ATOM 1784 C C . LEU A 1 233 ? 8.405 -8.055 -17.140 1.00 63.72 233 LEU A C 1
ATOM 1786 O O . LEU A 1 233 ? 9.244 -7.401 -16.524 1.00 63.72 233 LEU A O 1
ATOM 1790 N N . GLY A 1 234 ? 8.112 -9.323 -16.823 1.00 53.28 234 GLY A N 1
ATOM 1791 C CA . GLY A 1 234 ? 8.857 -10.165 -15.878 1.00 53.28 234 GLY A CA 1
ATOM 1792 C C . GLY A 1 234 ? 9.669 -11.284 -16.539 1.00 53.28 234 GLY A C 1
ATOM 1793 O O . GLY A 1 234 ? 10.428 -11.968 -15.853 1.00 53.28 234 GLY A O 1
ATOM 1794 N N . SER A 1 235 ? 9.545 -11.467 -17.857 1.00 50.00 235 SER A N 1
ATOM 1795 C CA . SER A 1 235 ? 10.412 -12.363 -18.609 1.00 50.00 235 SER A CA 1
ATOM 1796 C C . SER A 1 235 ? 11.767 -11.682 -18.715 1.00 50.00 235 SER A C 1
ATOM 1798 O O . SER A 1 235 ? 12.013 -10.882 -19.615 1.00 50.00 235 SER A O 1
ATOM 1800 N N . THR A 1 236 ? 12.671 -12.000 -17.785 1.00 54.03 236 THR A N 1
ATOM 1801 C CA . THR A 1 236 ? 14.097 -11.970 -18.138 1.00 54.03 236 THR A CA 1
ATOM 1802 C C . THR A 1 236 ? 14.171 -12.680 -19.487 1.00 54.03 236 THR A C 1
ATOM 1804 O O . THR A 1 236 ? 13.583 -13.763 -19.549 1.00 54.03 236 THR A O 1
ATOM 1807 N N . PRO A 1 237 ? 14.718 -12.067 -20.558 1.00 54.12 237 PRO A N 1
ATOM 1808 C CA . PRO A 1 237 ? 14.747 -12.701 -21.868 1.00 54.12 237 PRO A CA 1
ATOM 1809 C C . PRO A 1 237 ? 15.255 -14.113 -21.637 1.00 54.12 237 PRO A C 1
ATOM 1811 O O . PRO A 1 237 ? 16.365 -14.283 -21.125 1.00 54.12 237 PRO A O 1
ATOM 1814 N N . GLU A 1 238 ? 14.368 -15.089 -21.848 1.00 57.22 238 GLU A N 1
ATOM 1815 C CA . GLU A 1 238 ? 14.715 -16.494 -21.737 1.00 57.22 238 GLU A CA 1
ATOM 1816 C C . GLU A 1 238 ? 15.957 -16.616 -22.608 1.00 57.22 238 GLU A C 1
ATOM 1818 O O . GLU A 1 238 ? 15.884 -16.172 -23.760 1.00 57.22 238 GLU A O 1
ATOM 1823 N N . PRO A 1 239 ? 17.121 -16.998 -22.041 1.00 61.47 239 PRO A N 1
ATOM 1824 C CA . PRO A 1 239 ? 18.358 -16.991 -22.796 1.00 61.47 239 PRO A CA 1
ATOM 1825 C C . PRO A 1 239 ? 18.054 -17.802 -24.038 1.00 61.47 239 PRO A C 1
ATOM 1827 O O . PRO A 1 239 ? 17.716 -18.979 -23.893 1.00 61.47 239 PRO A O 1
ATOM 1830 N N . GLU A 1 240 ? 18.051 -17.138 -25.206 1.00 63.12 240 GLU A N 1
ATOM 1831 C CA . GLU A 1 240 ? 17.731 -17.799 -26.465 1.00 63.12 240 GLU A CA 1
ATOM 1832 C C . GLU A 1 240 ? 18.525 -19.093 -26.426 1.00 63.12 240 GLU A C 1
ATOM 1834 O O . GLU A 1 240 ? 19.736 -19.014 -26.155 1.00 63.12 240 GLU A O 1
ATOM 1839 N N . PRO A 1 241 ? 17.867 -20.268 -26.538 1.00 68.31 241 PRO A N 1
ATOM 1840 C CA . PRO A 1 241 ? 18.594 -21.518 -26.546 1.00 68.31 241 PRO A CA 1
ATOM 1841 C C . PRO A 1 241 ? 19.677 -21.286 -27.574 1.00 68.31 241 PRO A C 1
ATOM 1843 O O . PRO A 1 241 ? 19.359 -20.941 -28.714 1.00 68.31 241 PRO A O 1
ATOM 1846 N N . GLN A 1 242 ? 20.938 -21.308 -27.133 1.00 63.50 242 GLN A N 1
ATOM 1847 C CA . GLN A 1 242 ? 22.052 -21.190 -28.046 1.00 63.50 242 GLN A CA 1
ATOM 1848 C C . GLN A 1 242 ? 21.864 -22.403 -28.932 1.00 63.50 242 GLN A C 1
ATOM 1850 O O . GLN A 1 242 ? 22.179 -23.521 -28.524 1.00 63.50 242 GLN A O 1
ATOM 1855 N N . ILE A 1 243 ? 21.202 -22.192 -30.074 1.00 66.12 243 ILE A N 1
ATOM 1856 C CA . ILE A 1 243 ? 21.099 -23.148 -31.151 1.00 66.12 243 ILE A CA 1
ATOM 1857 C C . ILE A 1 243 ? 22.560 -23.340 -31.447 1.00 66.12 243 ILE A C 1
ATOM 1859 O O . ILE A 1 243 ? 23.199 -22.428 -31.979 1.00 66.12 243 ILE A O 1
ATOM 1863 N N . GLY A 1 244 ? 23.094 -24.439 -30.902 1.00 62.38 244 GLY A N 1
ATOM 1864 C CA . GLY A 1 244 ? 24.487 -24.784 -31.010 1.00 62.38 244 GLY A CA 1
ATOM 1865 C C . GLY A 1 244 ? 24.788 -24.589 -32.470 1.00 62.38 244 GLY A C 1
ATOM 1866 O O . GLY A 1 244 ? 24.141 -25.216 -33.309 1.00 62.38 244 GLY A O 1
ATOM 1867 N N . GLY A 1 245 ? 25.642 -23.606 -32.752 1.00 57.50 245 GLY A N 1
ATOM 1868 C CA . GLY A 1 245 ? 26.193 -23.433 -34.071 1.00 57.50 245 GLY A CA 1
ATOM 1869 C C . GLY A 1 245 ? 26.872 -24.751 -34.353 1.00 57.50 245 GLY A C 1
ATOM 1870 O O . GLY A 1 245 ? 27.980 -24.991 -33.881 1.00 57.50 245 GLY A O 1
ATOM 1871 N N . GLU A 1 246 ? 26.141 -25.640 -35.014 1.00 59.25 246 GLU A N 1
ATOM 1872 C CA . GLU A 1 246 ? 26.668 -26.820 -35.642 1.00 59.25 246 GLU A CA 1
ATOM 1873 C C . GLU A 1 246 ? 27.606 -26.232 -36.680 1.00 59.25 246 GLU A C 1
ATOM 1875 O O . GLU A 1 246 ? 27.198 -25.695 -37.712 1.00 59.25 246 GLU A O 1
ATOM 1880 N N . GLU A 1 247 ? 28.866 -26.150 -36.271 1.00 62.34 247 GLU A N 1
ATOM 1881 C CA . GLU A 1 247 ? 29.983 -25.691 -37.054 1.00 62.34 247 GLU A CA 1
ATOM 1882 C C . GLU A 1 247 ? 30.003 -26.597 -38.282 1.00 62.34 247 GLU A C 1
ATOM 1884 O O . GLU A 1 247 ? 30.506 -27.719 -38.253 1.00 62.34 247 GLU A O 1
ATOM 1889 N N . HIS A 1 248 ? 29.333 -26.154 -39.348 1.00 58.97 248 HIS A N 1
ATOM 1890 C CA . HIS A 1 248 ? 29.402 -26.778 -40.652 1.00 58.97 248 HIS A CA 1
ATOM 1891 C C . HIS A 1 248 ? 30.862 -26.710 -41.085 1.00 58.97 248 HIS A C 1
ATOM 1893 O O . HIS A 1 248 ? 31.328 -25.719 -41.653 1.00 58.97 248 HIS A O 1
ATOM 1899 N N . ALA A 1 249 ? 31.581 -27.785 -40.772 1.00 63.38 249 ALA A N 1
ATOM 1900 C CA . ALA A 1 249 ? 32.879 -28.098 -41.314 1.00 63.38 249 ALA A CA 1
ATOM 1901 C C . ALA A 1 249 ? 32.762 -28.008 -42.837 1.00 63.38 249 ALA A C 1
ATOM 1903 O O . A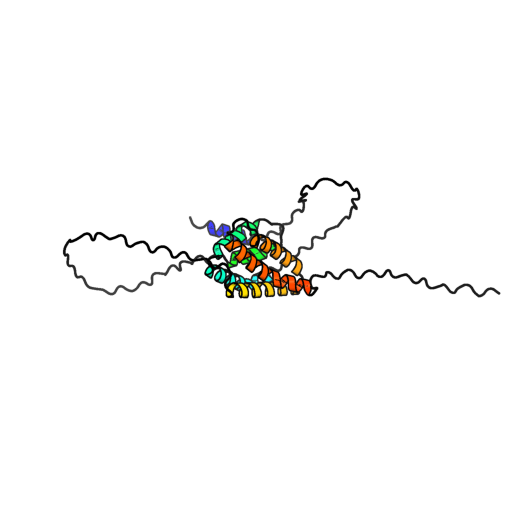LA A 1 249 ? 32.137 -28.847 -43.489 1.00 63.38 249 ALA A O 1
ATOM 1904 N N . LYS A 1 250 ? 33.327 -26.941 -43.406 1.00 64.88 250 LYS A N 1
ATOM 1905 C CA . LYS A 1 250 ? 33.507 -26.825 -44.850 1.00 64.88 250 LYS A CA 1
ATOM 1906 C C . LYS A 1 250 ? 34.310 -28.048 -45.305 1.00 64.88 250 LYS A C 1
ATOM 1908 O O . LYS A 1 250 ? 35.411 -28.247 -44.788 1.00 64.88 250 LYS A O 1
ATOM 1913 N N . PRO A 1 251 ? 33.817 -28.861 -46.252 1.00 62.88 251 PRO A N 1
ATOM 1914 C CA . PRO A 1 251 ? 34.640 -29.901 -46.841 1.00 62.88 251 PRO A CA 1
ATOM 1915 C C . PRO A 1 251 ? 35.799 -29.232 -47.589 1.00 62.88 251 PRO A C 1
ATOM 1917 O O . PRO A 1 251 ? 35.595 -28.459 -48.525 1.00 62.88 251 PRO A O 1
ATOM 1920 N N . SER A 1 252 ? 37.017 -29.503 -47.125 1.00 64.50 252 SER A N 1
ATOM 1921 C CA . SER A 1 252 ? 38.264 -29.093 -47.766 1.00 64.50 252 SER A CA 1
ATOM 1922 C C . SER A 1 252 ? 38.390 -29.820 -49.107 1.00 64.50 252 SER A C 1
ATOM 1924 O O . SER A 1 252 ? 38.672 -31.015 -49.151 1.00 64.50 252 SER A O 1
ATOM 1926 N N . VAL A 1 253 ? 38.146 -29.107 -50.204 1.00 67.31 253 VAL A N 1
ATOM 1927 C CA . VAL A 1 253 ? 38.355 -29.568 -51.585 1.00 67.31 253 VAL A CA 1
ATOM 1928 C C . VAL A 1 253 ? 39.803 -29.301 -51.995 1.00 67.31 253 VAL A C 1
ATOM 1930 O O . VAL A 1 253 ? 40.070 -28.442 -52.819 1.00 67.31 253 VAL A O 1
ATOM 1933 N N . ASP A 1 254 ? 40.738 -30.041 -51.404 1.00 61.25 254 ASP A N 1
ATOM 1934 C CA . ASP A 1 254 ? 42.153 -30.034 -51.801 1.00 61.25 254 ASP A CA 1
ATOM 1935 C C . ASP A 1 254 ? 42.693 -31.471 -51.812 1.00 61.25 254 ASP A C 1
ATOM 1937 O O . ASP A 1 254 ? 43.505 -31.863 -50.980 1.00 61.25 254 ASP A O 1
ATOM 1941 N N . SER A 1 255 ? 42.192 -32.309 -52.724 1.00 57.19 255 SER A N 1
ATOM 1942 C CA . SER A 1 255 ? 42.870 -33.563 -53.090 1.00 57.19 255 SER A CA 1
ATOM 1943 C C . SER A 1 255 ? 42.293 -34.145 -54.381 1.00 57.19 255 SER A C 1
ATOM 1945 O O . SER A 1 255 ? 41.538 -35.113 -54.353 1.00 57.19 255 SER A O 1
ATOM 1947 N N . LEU A 1 256 ? 42.572 -33.522 -55.530 1.00 61.69 256 LEU A N 1
ATOM 1948 C CA . LEU A 1 256 ? 42.261 -34.140 -56.828 1.00 61.69 256 LEU A CA 1
ATOM 1949 C C . LEU A 1 256 ? 43.055 -33.526 -57.989 1.00 61.69 256 LEU A C 1
ATOM 1951 O O . LEU A 1 256 ? 42.488 -33.161 -59.008 1.00 61.69 256 LEU A O 1
ATOM 1955 N N . PHE A 1 257 ? 44.376 -33.423 -57.844 1.00 57.53 257 PHE A N 1
ATOM 1956 C CA . PHE A 1 257 ? 45.286 -33.296 -58.988 1.00 57.53 257 PHE A CA 1
ATOM 1957 C C . PHE A 1 257 ? 46.610 -33.996 -58.671 1.00 57.53 257 PHE A C 1
ATOM 1959 O O . PHE A 1 257 ? 47.577 -33.375 -58.249 1.00 57.53 257 PHE A O 1
ATOM 1966 N N . ASP A 1 258 ? 46.620 -35.314 -58.862 1.00 62.03 258 ASP A N 1
ATOM 1967 C CA . ASP A 1 258 ? 47.845 -36.099 -59.013 1.00 62.03 258 ASP A CA 1
ATOM 1968 C C . ASP A 1 258 ? 47.567 -37.209 -60.040 1.00 62.03 258 ASP A C 1
ATOM 1970 O O . ASP A 1 258 ? 47.056 -38.282 -59.701 1.00 62.03 258 ASP A O 1
ATOM 1974 N N . ARG A 1 259 ? 47.754 -36.869 -61.325 1.00 57.41 259 ARG A N 1
ATOM 1975 C CA . ARG A 1 259 ? 48.135 -37.762 -62.435 1.00 57.41 259 ARG A CA 1
ATOM 1976 C C . ARG A 1 259 ? 48.272 -37.016 -63.756 1.00 57.41 259 ARG A C 1
ATOM 1978 O O . ARG A 1 259 ? 47.354 -36.238 -64.092 1.00 57.41 259 ARG A O 1
#

Sequence (259 aa):
MRTDALKLLFCLSALCVPARLHADFNPNFGSDQHAGAGQSQFDSEHVEKKVKFKSVMIGRRHSDFVALCKALQLDGRDEALSLLMDANAYKDEKCLACRPLLRAWALACKPKAKTSKKEKPTSVPEAAAAPGAEAGAAAAEPTATPTPEPTPTRIMKQREPNTQVLDMISRLFNALADDAVKSDQFALVRQGLDKMLLVLRAPDSKTAAEHEYYSYLADYAESPFKAREREGLGSTPEPEPQIGGEEHAKPSVDSLFDR